Protein AF-A0A950RF92-F1 (afdb_monomer_lite)

Secondary structure (DSSP, 8-state):
--SSPPSSSPPGGG--------SHHHHHHHHHHHHHHHHHIIIIIHHHHTT-SEEEEEE-HHHHHHH-HHHHHTHHHHHHHHHHTS-BS--HHHHHHHHHTT-PPPPPB-EEEEEE--GGGS-HHHHHHHHHHHHHHHT--TTTEEEEE-BSS---EEEEEEETTEEEEEEEEEBTT-SSEEEE---PPPSS---TTGGGS-----PPBPPPPPPTTS------BSHHHHHHHHHTTT-

Sequence (239 aa):
RFLMPPPGAAPPFMQFFPWPGRGALADLLRARCDAYVETVRRDLVSHLFGDMDRLVVLADLLSALHQGRAAFADAPAALAAASGALRWGRSWTDWLAALARMELPPRAIGRVAFVATKADHVAARQRGNLAALMRRLTSVPEAASAAFAAASVRCTEDVVETLGGRPVSAVRGRIIGEARPARSYPGEVPDAPPDAAFWQHRFLALPDFEPLRPPEDGRGGVPQLGLDSLLAFLLADIL

Foldseek 3Di:
DVVDDPPDDDDPLVPADDDPDDDDNVVVNVVSVVVVVVCCCVPPVCPPVQPAQEEEAEDQQLVQVLVFDVSNVCVLVVLQVVLVVADADDDPVLCVVCVVVVHDRGRHHQAYEYEHEPLLQAAPVQQQLSQLASCQSNVDDPRRYGGGYKYPFHFWDWDWDQDPNDTDIWIWGAFVPHPDIDIFFQAHRHSHDDDPVSRVDNRGDRGHGDTDDADPVVPGDRDMTCVVVVCCRRCVPPD

pLDDT: mean 84.25, std 11.68, range [51.53, 98.06]

Radius of gyration: 22.43 Å; chains: 1; bounding box: 53×46×69 Å

Structure (mmCIF, N/CA/C/O backbone):
data_AF-A0A950RF92-F1
#
_entry.id   AF-A0A950RF92-F1
#
loop_
_atom_site.group_PDB
_atom_site.id
_atom_site.type_symbol
_atom_site.label_atom_id
_atom_site.label_alt_id
_atom_site.label_comp_id
_atom_site.label_asym_id
_atom_site.label_entity_id
_atom_site.label_seq_id
_atom_site.pdbx_PDB_ins_code
_atom_site.Cartn_x
_atom_site.Cartn_y
_atom_site.Cartn_z
_atom_site.occupancy
_atom_site.B_iso_or_equiv
_atom_site.auth_seq_id
_atom_site.auth_comp_id
_atom_site.auth_asym_id
_atom_site.auth_atom_id
_atom_site.pdbx_PDB_model_num
ATOM 1 N N . ARG A 1 1 ? 0.324 -3.083 -20.018 1.00 72.69 1 ARG A N 1
ATOM 2 C CA . ARG A 1 1 ? -1.033 -2.486 -20.104 1.00 72.69 1 ARG A CA 1
ATOM 3 C C . ARG A 1 1 ? -2.106 -3.493 -20.551 1.00 72.69 1 ARG A C 1
ATOM 5 O O . ARG A 1 1 ? -3.186 -3.078 -20.925 1.00 72.69 1 ARG A O 1
ATOM 12 N N . PHE A 1 2 ? -1.868 -4.807 -20.461 1.00 79.81 2 PHE A N 1
ATOM 13 C CA . PHE A 1 2 ? -2.868 -5.819 -20.839 1.00 79.81 2 PHE A CA 1
ATOM 14 C C . PHE A 1 2 ? -4.051 -5.893 -19.867 1.00 79.81 2 PHE A C 1
ATOM 16 O O . PHE A 1 2 ? -5.183 -6.062 -20.295 1.00 79.81 2 PHE A O 1
ATOM 23 N N . LEU A 1 3 ? -3.788 -5.706 -18.570 1.00 78.75 3 LEU A N 1
ATOM 24 C CA . LEU A 1 3 ? -4.821 -5.671 -17.528 1.00 78.75 3 LEU A CA 1
ATOM 25 C C . LEU A 1 3 ? -5.562 -4.325 -17.457 1.00 78.75 3 LEU A C 1
ATOM 27 O O . LEU A 1 3 ? -6.664 -4.257 -16.934 1.00 78.75 3 LEU A O 1
ATOM 31 N N . MET A 1 4 ? -4.949 -3.255 -17.975 1.00 78.81 4 MET A N 1
ATOM 32 C CA . MET A 1 4 ? -5.510 -1.899 -18.020 1.00 78.81 4 MET A CA 1
ATOM 33 C C . MET A 1 4 ? -5.154 -1.246 -19.365 1.00 78.81 4 MET A C 1
ATOM 35 O O . MET A 1 4 ? -4.168 -0.494 -19.452 1.00 78.81 4 MET A O 1
ATOM 39 N N . PRO A 1 5 ? -5.872 -1.599 -20.444 1.00 76.56 5 PRO A N 1
ATOM 40 C CA . PRO A 1 5 ? -5.639 -1.013 -21.756 1.00 76.56 5 PRO A CA 1
ATOM 41 C C . PRO A 1 5 ? -6.073 0.466 -21.781 1.00 76.56 5 PRO A C 1
ATOM 43 O O . PRO A 1 5 ? -6.928 0.870 -20.993 1.00 76.56 5 PRO A O 1
ATOM 46 N N . PRO A 1 6 ? -5.485 1.306 -22.658 1.00 69.94 6 PRO A N 1
ATOM 47 C CA . PRO A 1 6 ? -6.042 2.627 -22.935 1.00 69.94 6 PRO A CA 1
ATOM 48 C C . PRO A 1 6 ? -7.506 2.518 -23.392 1.00 69.94 6 PRO A C 1
ATOM 50 O O . PRO A 1 6 ? -7.866 1.517 -24.016 1.00 69.94 6 PRO A O 1
ATOM 53 N N . PRO A 1 7 ? -8.334 3.546 -23.141 1.00 74.19 7 PRO A N 1
ATOM 54 C CA . PRO A 1 7 ? -9.663 3.610 -23.732 1.00 74.19 7 PRO A CA 1
ATOM 55 C C . PRO A 1 7 ? -9.568 3.584 -25.267 1.00 74.19 7 PRO A C 1
ATOM 57 O O . PRO A 1 7 ? -8.698 4.232 -25.850 1.00 74.19 7 PRO A O 1
ATOM 60 N N . GLY A 1 8 ? -10.467 2.839 -25.914 1.00 79.44 8 GLY A N 1
ATOM 61 C CA . GLY A 1 8 ? -10.514 2.672 -27.371 1.00 79.44 8 GLY A CA 1
ATOM 62 C C . GLY A 1 8 ? -10.155 1.261 -27.848 1.00 79.44 8 GLY A C 1
ATOM 63 O O . GLY A 1 8 ? -9.971 0.337 -27.057 1.00 79.44 8 GLY A O 1
ATOM 64 N N . ALA A 1 9 ? -10.096 1.082 -29.171 1.00 77.31 9 ALA A N 1
ATOM 65 C CA . ALA A 1 9 ? -9.746 -0.201 -29.771 1.00 77.31 9 ALA A CA 1
ATOM 66 C C . ALA A 1 9 ? -8.278 -0.551 -29.489 1.00 77.31 9 ALA A C 1
ATOM 68 O O . ALA A 1 9 ? -7.384 0.280 -29.662 1.00 77.31 9 ALA A O 1
ATOM 69 N N . ALA A 1 10 ? -8.026 -1.796 -29.080 1.00 77.31 10 ALA A N 1
ATOM 70 C CA . ALA A 1 10 ? -6.673 -2.266 -28.825 1.00 77.31 10 ALA A CA 1
ATOM 71 C C . ALA A 1 10 ? -5.859 -2.260 -30.134 1.00 77.31 10 ALA A C 1
ATOM 73 O O . ALA A 1 10 ? -6.242 -2.945 -31.087 1.00 77.31 10 ALA A O 1
ATOM 74 N N . PRO A 1 11 ? -4.732 -1.529 -30.206 1.00 80.12 11 PRO A N 1
ATOM 75 C CA . PRO A 1 11 ? -3.897 -1.522 -31.393 1.00 80.12 11 PRO A CA 1
ATOM 76 C C . PRO A 1 11 ? -3.352 -2.926 -31.693 1.00 80.12 11 PRO A C 1
ATOM 78 O O . PRO A 1 11 ? -3.090 -3.688 -30.758 1.00 80.12 11 PRO A O 1
ATOM 81 N N . PRO A 1 12 ? -3.078 -3.266 -32.965 1.00 78.94 12 PRO A N 1
ATOM 82 C CA . PRO A 1 12 ? -2.553 -4.581 -33.341 1.00 78.94 12 PRO A CA 1
ATOM 83 C C . PRO A 1 12 ? -1.248 -4.958 -32.624 1.00 78.94 12 PRO A C 1
ATOM 85 O O . PRO A 1 12 ? -0.997 -6.133 -32.356 1.00 78.94 12 PRO A O 1
ATOM 88 N N . PHE A 1 13 ? -0.427 -3.966 -32.261 1.00 81.38 13 PHE A N 1
ATOM 89 C CA . PHE A 1 13 ? 0.807 -4.186 -31.504 1.00 81.38 13 PHE A CA 1
ATOM 90 C C . PHE A 1 13 ? 0.571 -4.622 -30.052 1.00 81.38 13 PHE A C 1
ATOM 92 O O . PHE A 1 13 ? 1.513 -5.068 -29.416 1.00 81.38 13 PHE A O 1
ATOM 99 N N . MET A 1 14 ? -0.653 -4.541 -29.512 1.00 84.31 14 MET A N 1
ATOM 100 C CA . MET A 1 14 ? -0.982 -5.123 -28.204 1.00 84.31 14 MET A CA 1
ATOM 101 C C . MET A 1 14 ? -1.217 -6.637 -28.271 1.00 84.31 14 MET A C 1
ATOM 103 O O . MET A 1 14 ? -1.388 -7.263 -27.237 1.00 84.31 14 MET A O 1
ATOM 107 N N . GLN A 1 15 ? -1.196 -7.266 -29.448 1.00 88.44 15 GLN A N 1
ATOM 108 C CA . GLN A 1 15 ? -1.386 -8.713 -29.585 1.00 88.44 15 GLN A CA 1
ATOM 109 C C . GLN A 1 15 ? -0.046 -9.462 -29.531 1.00 88.44 15 GLN A C 1
ATOM 111 O O . GLN A 1 15 ? 0.409 -10.021 -30.533 1.00 88.44 15 GLN A O 1
ATOM 116 N N . PHE A 1 16 ? 0.609 -9.459 -28.373 1.00 92.06 16 PHE A N 1
ATOM 117 C CA . PHE A 1 16 ? 1.825 -10.239 -28.134 1.00 92.06 16 PHE A CA 1
ATOM 118 C C . PHE A 1 16 ? 1.804 -10.898 -26.755 1.00 92.06 16 PHE A C 1
ATOM 120 O O . PHE A 1 16 ? 1.056 -10.493 -25.870 1.00 92.06 16 PHE A O 1
ATOM 127 N N . PHE A 1 17 ? 2.628 -11.926 -26.582 1.00 92.88 17 PHE A N 1
ATOM 128 C CA . PHE A 1 17 ? 2.806 -12.650 -25.328 1.00 92.88 17 PHE A CA 1
ATOM 129 C C . PHE A 1 17 ? 4.237 -13.204 -25.252 1.00 92.88 17 PHE A C 1
ATOM 131 O O . PHE A 1 17 ? 4.897 -13.321 -26.291 1.00 92.88 17 PHE A O 1
ATOM 138 N N . PRO A 1 18 ? 4.743 -13.530 -24.048 1.00 91.00 18 PRO A N 1
ATOM 139 C CA . PRO A 1 18 ? 6.071 -14.112 -23.898 1.00 91.00 18 PRO A CA 1
ATOM 140 C C . PRO A 1 18 ? 6.168 -15.440 -24.658 1.00 91.00 18 PRO A C 1
ATOM 142 O O . PRO A 1 18 ? 5.370 -16.347 -24.428 1.00 91.00 18 PRO A O 1
ATOM 145 N N . TRP A 1 19 ? 7.151 -15.563 -25.551 1.00 92.06 19 TRP A N 1
ATOM 146 C CA . TRP A 1 19 ? 7.391 -16.781 -26.323 1.00 92.06 19 TRP A CA 1
ATOM 147 C C . TRP A 1 19 ? 8.873 -17.172 -26.263 1.00 92.06 19 TRP A C 1
ATOM 149 O O . TRP A 1 19 ? 9.713 -16.401 -26.729 1.00 92.06 19 TRP A O 1
ATOM 159 N N . PRO A 1 20 ? 9.221 -18.349 -25.706 1.00 88.94 20 PRO A N 1
ATOM 160 C CA . PRO A 1 20 ? 10.617 -18.764 -25.545 1.00 88.94 20 PRO A CA 1
ATOM 161 C C . PRO A 1 20 ? 11.239 -19.354 -26.824 1.00 88.94 20 PRO A C 1
ATOM 163 O O . PRO A 1 20 ? 12.446 -19.586 -26.871 1.00 88.94 20 PRO A O 1
ATOM 166 N N . GLY A 1 21 ? 10.434 -19.638 -27.853 1.00 91.00 21 GLY A N 1
ATOM 167 C CA . GLY A 1 21 ? 10.899 -20.243 -29.101 1.00 91.00 21 GLY A CA 1
ATOM 168 C C . GLY A 1 21 ? 11.590 -19.261 -30.055 1.00 91.00 21 GLY A C 1
ATOM 169 O O . GLY A 1 21 ? 11.685 -18.061 -29.808 1.00 91.00 21 GLY A O 1
ATOM 170 N N . ARG A 1 22 ? 12.059 -19.787 -31.191 1.00 91.50 22 ARG A N 1
ATOM 171 C CA . ARG A 1 22 ? 12.717 -19.028 -32.272 1.00 91.50 22 ARG A CA 1
ATOM 172 C C . ARG A 1 22 ? 11.893 -19.090 -33.566 1.00 91.50 22 ARG A C 1
ATOM 174 O O . ARG A 1 22 ? 10.984 -19.909 -33.675 1.00 91.50 22 ARG A O 1
ATOM 181 N N . GLY A 1 23 ? 12.232 -18.247 -34.542 1.00 93.62 23 GLY A N 1
ATOM 182 C CA . GLY A 1 23 ? 11.619 -18.219 -35.877 1.00 93.62 23 GLY A CA 1
ATOM 183 C C . GLY A 1 23 ? 10.612 -17.082 -36.074 1.00 93.62 23 GLY A C 1
ATOM 184 O O . GLY A 1 23 ? 10.437 -16.237 -35.200 1.00 93.62 23 GLY A O 1
ATOM 185 N N . ALA A 1 24 ? 9.915 -17.092 -37.215 1.00 93.69 24 ALA A N 1
ATOM 186 C CA . ALA A 1 24 ? 9.097 -15.969 -37.689 1.00 93.69 24 ALA A CA 1
ATOM 187 C C . ALA A 1 24 ? 8.031 -15.483 -36.687 1.00 93.69 24 ALA A C 1
ATOM 189 O O . ALA A 1 24 ? 7.789 -14.283 -36.570 1.00 93.69 24 ALA A O 1
ATOM 190 N N . LEU A 1 25 ? 7.416 -16.395 -35.924 1.00 92.75 25 LEU A N 1
ATOM 191 C CA . LEU A 1 25 ? 6.469 -16.023 -34.868 1.00 92.75 25 LEU A CA 1
ATOM 192 C C . LEU A 1 25 ? 7.157 -15.265 -33.723 1.00 92.75 25 LEU A C 1
ATOM 194 O O . LEU A 1 25 ? 6.625 -14.266 -33.248 1.00 92.75 25 LEU A O 1
ATOM 198 N N . ALA A 1 26 ? 8.340 -15.715 -33.293 1.00 94.38 26 ALA A N 1
ATOM 199 C CA . ALA A 1 26 ? 9.105 -15.050 -32.241 1.00 94.38 26 ALA A CA 1
ATOM 200 C C . ALA A 1 26 ? 9.525 -13.637 -32.672 1.00 94.38 26 ALA A C 1
ATOM 202 O O . ALA A 1 26 ? 9.465 -12.705 -31.872 1.00 94.38 26 ALA A O 1
ATOM 203 N N . ASP A 1 27 ? 9.891 -13.471 -33.943 1.00 94.69 27 ASP A N 1
ATOM 204 C CA . ASP A 1 27 ? 10.278 -12.175 -34.499 1.00 94.69 27 ASP A CA 1
ATOM 205 C C . ASP A 1 27 ? 9.077 -11.228 -34.628 1.00 94.69 27 ASP A C 1
ATOM 207 O O . ASP A 1 27 ? 9.178 -10.061 -34.251 1.00 94.69 27 ASP A O 1
ATOM 211 N N . LEU A 1 28 ? 7.908 -11.734 -35.045 1.00 94.00 28 LEU A N 1
ATOM 212 C CA . LEU A 1 28 ? 6.664 -10.959 -35.055 1.00 94.00 28 LEU A CA 1
ATOM 213 C C . LEU A 1 28 ? 6.264 -10.500 -33.644 1.00 94.00 28 LEU A C 1
ATOM 215 O O . LEU A 1 28 ? 5.902 -9.339 -33.449 1.00 94.00 28 LEU A O 1
ATOM 219 N N . LEU A 1 29 ? 6.325 -11.396 -32.653 1.00 95.06 29 LEU A N 1
ATOM 220 C CA . LEU A 1 29 ? 6.009 -11.069 -31.260 1.00 95.06 29 LEU A CA 1
ATOM 221 C C . LEU A 1 29 ? 6.994 -10.043 -30.683 1.00 95.06 29 LEU A C 1
ATOM 223 O O . LEU A 1 29 ? 6.567 -9.137 -29.967 1.00 95.06 29 LEU A O 1
ATOM 227 N N . ARG A 1 30 ? 8.284 -10.135 -31.037 1.00 93.62 30 ARG A N 1
ATOM 228 C CA . ARG A 1 30 ? 9.303 -9.147 -30.655 1.00 93.62 30 ARG A CA 1
ATOM 229 C C . ARG A 1 30 ? 9.021 -7.783 -31.278 1.00 93.62 30 ARG A C 1
ATOM 231 O O . ARG A 1 30 ? 8.930 -6.810 -30.542 1.00 93.62 30 ARG A O 1
ATOM 238 N N . ALA A 1 31 ? 8.753 -7.725 -32.582 1.00 93.00 31 ALA A N 1
ATOM 239 C CA . ALA A 1 31 ? 8.415 -6.477 -33.267 1.00 93.00 31 ALA A CA 1
ATOM 240 C C . ALA A 1 31 ? 7.171 -5.794 -32.666 1.00 93.00 31 ALA A C 1
ATOM 242 O O . ALA A 1 31 ? 7.134 -4.573 -32.516 1.00 93.00 31 ALA A O 1
ATOM 243 N N . ARG A 1 32 ? 6.154 -6.573 -32.269 1.00 94.00 32 ARG A N 1
ATOM 244 C CA . ARG A 1 32 ? 4.973 -6.049 -31.563 1.00 94.00 32 ARG A CA 1
ATOM 245 C C . ARG A 1 32 ? 5.312 -5.526 -30.165 1.00 94.00 32 ARG A C 1
ATOM 247 O O . ARG A 1 32 ? 4.815 -4.467 -29.790 1.00 94.00 32 ARG A O 1
ATOM 254 N N . CYS A 1 33 ? 6.167 -6.230 -29.422 1.00 92.44 33 CYS A N 1
ATOM 255 C CA . CYS A 1 33 ? 6.661 -5.778 -28.121 1.00 92.44 33 CYS A CA 1
ATOM 256 C C . CYS A 1 33 ? 7.433 -4.454 -28.245 1.00 92.44 33 CYS A C 1
ATOM 258 O O . CYS A 1 33 ? 7.160 -3.514 -27.502 1.00 92.44 33 CYS A O 1
ATOM 260 N N . ASP A 1 34 ? 8.327 -4.341 -29.228 1.00 91.62 34 ASP A N 1
ATOM 261 C CA . ASP A 1 34 ? 9.122 -3.133 -29.465 1.00 91.62 34 ASP A CA 1
ATOM 262 C C . ASP A 1 34 ? 8.224 -1.942 -29.834 1.00 91.62 34 ASP A C 1
ATOM 264 O O . ASP A 1 34 ? 8.345 -0.862 -29.254 1.00 91.62 34 ASP A O 1
ATOM 268 N N . ALA A 1 35 ? 7.241 -2.155 -30.718 1.00 90.06 35 ALA A N 1
ATOM 269 C CA . ALA A 1 35 ? 6.244 -1.141 -31.062 1.00 90.06 35 ALA A CA 1
ATOM 270 C C . ALA A 1 35 ? 5.399 -0.710 -29.848 1.00 90.06 35 ALA A C 1
ATOM 272 O O . ALA A 1 35 ? 5.087 0.476 -29.691 1.00 90.06 35 ALA A O 1
ATOM 273 N N . TYR A 1 36 ? 5.046 -1.654 -28.969 1.00 89.56 36 TYR A N 1
ATOM 274 C CA . TYR A 1 36 ? 4.373 -1.360 -27.707 1.00 89.56 36 TYR A CA 1
ATOM 275 C C . TYR A 1 36 ? 5.251 -0.499 -26.786 1.00 89.56 36 TYR A C 1
ATOM 277 O O . TYR A 1 36 ? 4.767 0.508 -26.268 1.00 89.56 36 TYR A O 1
ATOM 285 N N . VAL A 1 37 ? 6.526 -0.857 -26.600 1.00 86.38 37 VAL A N 1
ATOM 286 C CA . VAL A 1 37 ? 7.471 -0.109 -25.754 1.00 86.38 37 VAL A CA 1
ATOM 287 C C . VAL A 1 37 ? 7.659 1.313 -26.273 1.00 86.38 37 VAL A C 1
ATOM 289 O O . VAL A 1 37 ? 7.574 2.255 -25.486 1.00 86.38 37 VAL A O 1
ATOM 292 N N . GLU A 1 38 ? 7.854 1.481 -27.580 1.00 85.50 38 GLU A N 1
ATOM 293 C CA . GLU A 1 38 ? 8.067 2.797 -28.184 1.00 85.50 38 GLU A CA 1
ATOM 294 C C . GLU A 1 38 ? 6.824 3.685 -28.068 1.00 85.50 38 GLU A C 1
ATOM 296 O O . GLU A 1 38 ? 6.913 4.836 -27.646 1.00 85.50 38 GLU A O 1
ATOM 301 N N . THR A 1 39 ? 5.639 3.130 -28.331 1.00 82.94 39 THR A N 1
ATOM 302 C CA . THR A 1 39 ? 4.372 3.859 -28.167 1.00 82.94 39 THR A CA 1
ATOM 303 C C . THR A 1 39 ? 4.151 4.274 -26.712 1.00 82.94 39 THR A C 1
ATOM 305 O O . THR A 1 39 ? 3.767 5.407 -26.435 1.00 82.94 39 THR A O 1
ATOM 308 N N . VAL A 1 40 ? 4.422 3.383 -25.753 1.00 79.50 40 VAL A N 1
ATOM 309 C CA . VAL A 1 40 ? 4.303 3.696 -24.321 1.00 79.50 40 VAL A CA 1
ATOM 310 C C . VAL A 1 40 ? 5.304 4.779 -23.915 1.00 79.50 40 VAL A C 1
ATOM 312 O O . VAL A 1 40 ? 4.932 5.706 -23.200 1.00 79.50 40 VAL A O 1
ATOM 315 N N . ARG A 1 41 ? 6.555 4.704 -24.378 1.00 73.81 41 ARG A N 1
ATOM 316 C CA . ARG A 1 41 ? 7.571 5.725 -24.094 1.00 73.81 41 ARG A CA 1
ATOM 317 C C . ARG A 1 41 ? 7.159 7.088 -24.653 1.00 73.81 41 ARG A C 1
ATOM 319 O O . ARG A 1 41 ? 7.221 8.078 -23.928 1.00 73.81 41 ARG A O 1
ATOM 326 N N . ARG A 1 42 ? 6.720 7.127 -25.911 1.00 74.31 42 ARG A N 1
ATOM 327 C CA . ARG A 1 42 ? 6.324 8.359 -26.596 1.00 74.31 42 ARG A CA 1
ATOM 328 C C . ARG A 1 42 ? 5.077 8.984 -25.984 1.00 74.31 42 ARG A C 1
ATOM 330 O O . ARG A 1 42 ? 5.110 10.168 -25.689 1.00 74.31 42 ARG A O 1
ATOM 337 N N . ASP A 1 43 ? 4.015 8.209 -25.773 1.00 72.38 43 ASP A N 1
ATOM 338 C CA . ASP A 1 43 ? 2.689 8.766 -25.466 1.00 72.38 43 ASP A CA 1
ATOM 339 C C . ASP A 1 43 ? 2.394 8.829 -23.961 1.00 72.38 43 ASP A C 1
ATOM 341 O O . ASP A 1 43 ? 1.614 9.669 -23.520 1.00 72.38 43 ASP A O 1
ATOM 345 N N . LEU A 1 44 ? 2.982 7.937 -23.155 1.00 66.69 44 LEU A N 1
ATOM 346 C CA . LEU A 1 44 ? 2.702 7.857 -21.717 1.00 66.69 44 LEU A CA 1
ATOM 347 C C . LEU A 1 44 ? 3.803 8.512 -20.884 1.00 66.69 44 LEU A C 1
ATOM 349 O O . LEU A 1 44 ? 3.509 9.288 -19.977 1.00 66.69 44 LEU A O 1
ATOM 353 N N . VAL A 1 45 ? 5.067 8.182 -21.164 1.00 61.88 45 VAL A N 1
ATOM 354 C CA . VAL A 1 45 ? 6.177 8.605 -20.298 1.00 61.88 45 VAL A CA 1
ATOM 355 C C . VAL A 1 45 ? 6.462 10.097 -20.448 1.00 61.88 45 VAL A C 1
ATOM 357 O O . VAL A 1 45 ? 6.611 10.785 -19.441 1.00 61.88 45 VAL A O 1
ATOM 360 N N . SER A 1 46 ? 6.486 10.604 -21.682 1.00 60.50 46 SER A N 1
ATOM 361 C CA . SER A 1 46 ? 6.779 12.016 -21.964 1.00 60.50 46 SER A CA 1
ATOM 362 C C . SER A 1 46 ? 5.751 12.974 -21.340 1.00 60.50 46 SER A C 1
ATOM 364 O O . SER A 1 46 ? 6.138 13.967 -20.732 1.00 60.50 46 SER A O 1
ATOM 366 N N . HIS A 1 47 ? 4.457 12.646 -21.429 1.00 60.66 47 HIS A N 1
ATOM 367 C CA . HIS A 1 47 ? 3.366 13.527 -21.010 1.00 60.66 47 HIS A CA 1
ATOM 368 C C . HIS A 1 47 ? 3.026 13.445 -19.517 1.00 60.66 47 HIS A C 1
ATOM 370 O O . HIS A 1 47 ? 2.632 14.452 -18.943 1.00 60.66 47 HIS A O 1
ATOM 376 N N . LEU A 1 48 ? 3.150 12.275 -18.876 1.00 60.94 48 LEU A N 1
ATOM 377 C CA . LEU A 1 48 ? 2.751 12.122 -17.468 1.00 60.94 48 LEU A CA 1
ATOM 378 C C . LEU A 1 48 ? 3.890 12.374 -16.479 1.00 60.94 48 LEU A C 1
ATOM 380 O O . LEU A 1 48 ? 3.646 12.881 -15.389 1.00 60.94 48 LEU A O 1
ATOM 384 N N . PHE A 1 49 ? 5.126 12.009 -16.832 1.00 61.38 49 PHE A N 1
ATOM 385 C CA . PHE A 1 49 ? 6.262 12.118 -15.910 1.00 61.38 49 PHE A CA 1
ATOM 386 C C . PHE A 1 49 ? 7.108 13.371 -16.138 1.00 61.38 49 PHE A C 1
ATOM 388 O O . PHE A 1 49 ? 7.871 13.735 -15.249 1.00 61.38 49 PHE A O 1
ATOM 395 N N . GLY A 1 50 ? 6.972 14.037 -17.290 1.00 60.94 50 GLY A N 1
ATOM 396 C CA . GLY A 1 50 ? 7.735 15.247 -17.612 1.00 60.94 50 GLY A CA 1
ATOM 397 C C . GLY A 1 50 ? 7.448 16.438 -16.691 1.00 60.94 50 GLY A C 1
ATOM 398 O O . GLY A 1 50 ? 8.333 17.265 -16.491 1.00 60.94 50 GLY A O 1
ATOM 399 N N . ASP A 1 51 ? 6.254 16.482 -16.088 1.00 67.44 51 ASP A N 1
ATOM 400 C CA . ASP A 1 51 ? 5.771 17.599 -15.262 1.00 67.44 51 ASP A CA 1
ATOM 401 C C . ASP A 1 51 ? 5.516 17.231 -13.790 1.00 67.44 51 ASP A C 1
ATOM 403 O O . ASP A 1 51 ? 4.954 18.023 -13.034 1.00 67.44 51 ASP A O 1
ATOM 407 N N . MET A 1 52 ? 5.904 16.032 -13.353 1.00 75.19 52 MET A N 1
ATOM 408 C CA . MET A 1 52 ? 5.563 15.552 -12.015 1.00 75.19 52 MET A CA 1
ATOM 409 C C . MET A 1 52 ? 6.654 15.883 -10.988 1.00 75.19 52 MET A C 1
ATOM 411 O O . MET A 1 52 ? 7.711 15.257 -10.951 1.00 75.19 52 MET A O 1
ATOM 415 N N . ASP A 1 53 ? 6.359 16.819 -10.086 1.00 81.69 53 ASP A N 1
ATOM 416 C CA . ASP A 1 53 ? 7.282 17.224 -9.016 1.00 81.69 53 ASP A CA 1
ATOM 417 C C . ASP A 1 53 ? 7.152 16.369 -7.740 1.00 81.69 53 ASP A C 1
ATOM 419 O O . ASP A 1 53 ? 8.059 16.343 -6.897 1.00 81.69 53 ASP A O 1
ATOM 423 N N . ARG A 1 54 ? 6.007 15.697 -7.564 1.00 85.56 54 ARG A N 1
ATOM 424 C CA . ARG A 1 54 ? 5.629 14.911 -6.380 1.00 85.56 54 ARG A CA 1
ATOM 425 C C . ARG A 1 54 ? 4.956 13.623 -6.810 1.00 85.56 54 ARG A C 1
ATOM 427 O O . ARG A 1 54 ? 4.106 13.649 -7.693 1.00 85.56 54 ARG A O 1
ATOM 434 N N . LEU A 1 55 ? 5.273 12.521 -6.143 1.00 85.88 55 LEU A N 1
ATOM 435 C CA . LEU A 1 55 ? 4.623 11.244 -6.406 1.00 85.88 55 LEU A CA 1
ATOM 436 C C . LEU A 1 55 ? 4.115 10.598 -5.124 1.00 85.88 55 LEU A C 1
ATOM 438 O O . LEU A 1 55 ? 4.797 10.583 -4.103 1.00 85.88 55 LEU A O 1
ATOM 442 N N . VAL A 1 56 ? 2.932 10.001 -5.214 1.00 91.06 56 VAL A N 1
ATOM 443 C CA . VAL A 1 56 ? 2.358 9.170 -4.160 1.00 91.06 56 VAL A CA 1
ATOM 444 C C . VAL A 1 56 ? 2.150 7.764 -4.712 1.00 91.06 56 VAL A C 1
ATOM 446 O O . VAL A 1 56 ? 1.409 7.572 -5.673 1.00 91.06 56 VAL A O 1
ATOM 449 N N . VAL A 1 57 ? 2.813 6.780 -4.109 1.00 90.94 57 VAL A N 1
ATOM 450 C CA . VAL A 1 57 ? 2.676 5.358 -4.436 1.00 90.94 57 VAL A CA 1
ATOM 451 C C . VAL A 1 57 ? 1.770 4.718 -3.394 1.00 90.94 57 VAL A C 1
ATOM 453 O O . VAL A 1 57 ? 2.116 4.667 -2.216 1.00 90.94 57 VAL A O 1
ATOM 456 N N . LEU A 1 58 ? 0.608 4.233 -3.821 1.00 94.62 58 LEU A N 1
ATOM 457 C CA . LEU A 1 58 ? -0.387 3.610 -2.949 1.00 94.62 58 LEU A CA 1
ATOM 458 C C . LEU A 1 58 ? -0.236 2.086 -2.961 1.00 94.62 58 LEU A C 1
ATOM 460 O O . LEU A 1 58 ? -0.115 1.494 -4.034 1.00 94.62 58 LEU A O 1
ATOM 464 N N . ALA A 1 59 ? -0.294 1.447 -1.791 1.00 94.50 59 ALA A N 1
ATOM 465 C CA . ALA A 1 59 ? -0.313 -0.011 -1.685 1.00 94.50 59 ALA A CA 1
ATOM 466 C C . ALA A 1 59 ? -1.295 -0.511 -0.622 1.00 94.50 59 ALA A C 1
ATOM 468 O O . ALA A 1 59 ? -1.270 -0.076 0.530 1.00 94.50 59 ALA A O 1
ATOM 469 N N . ASP A 1 60 ? -2.117 -1.489 -0.997 1.00 94.19 60 ASP A N 1
ATOM 470 C CA . ASP A 1 60 ? -3.019 -2.186 -0.080 1.00 94.19 60 ASP A CA 1
ATOM 471 C C . ASP A 1 60 ? -2.326 -3.415 0.530 1.00 94.19 60 ASP A C 1
ATOM 473 O O . ASP A 1 60 ? -2.513 -4.556 0.103 1.00 94.19 60 ASP A O 1
ATOM 477 N N . LEU A 1 61 ? -1.474 -3.163 1.528 1.00 93.88 61 LEU A N 1
ATOM 478 C CA . LEU A 1 61 ? -0.734 -4.218 2.225 1.00 93.88 61 LEU A CA 1
ATOM 479 C C . LEU A 1 61 ? -1.637 -5.069 3.125 1.00 93.88 61 LEU A C 1
ATOM 481 O O . LEU A 1 61 ? -1.368 -6.252 3.310 1.00 93.88 61 LEU A O 1
ATOM 485 N N . LEU A 1 62 ? -2.709 -4.490 3.672 1.00 93.56 62 LEU A N 1
ATOM 486 C CA . LEU A 1 62 ? -3.631 -5.200 4.558 1.00 93.56 62 LEU A CA 1
ATOM 487 C C . LEU A 1 62 ? -4.372 -6.303 3.802 1.00 93.56 62 LEU A C 1
ATOM 489 O O . LEU A 1 62 ? -4.382 -7.446 4.256 1.00 93.56 62 LEU A O 1
ATOM 493 N N . SER A 1 63 ? -4.920 -5.996 2.623 1.00 91.44 63 SER A N 1
ATOM 494 C CA . SER A 1 63 ? -5.576 -7.003 1.785 1.00 91.44 63 SER A CA 1
ATOM 495 C C . SER A 1 63 ? -4.598 -8.086 1.324 1.00 91.44 63 SER A C 1
ATOM 497 O O . SER A 1 63 ? -4.950 -9.265 1.324 1.00 91.44 63 SER A O 1
ATOM 499 N N . ALA A 1 64 ? -3.356 -7.720 0.988 1.00 92.00 64 ALA A N 1
ATOM 500 C CA . ALA A 1 64 ? -2.328 -8.691 0.613 1.00 92.00 64 ALA A CA 1
ATOM 501 C C . ALA A 1 64 ? -1.973 -9.639 1.777 1.00 92.00 64 ALA A C 1
ATOM 503 O O . ALA A 1 64 ? -1.933 -10.854 1.593 1.00 92.00 64 ALA A O 1
ATOM 504 N N . LEU A 1 65 ? -1.786 -9.104 2.991 1.00 91.56 65 LEU A N 1
ATOM 505 C CA . LEU A 1 65 ? -1.569 -9.902 4.204 1.00 91.56 65 LEU A CA 1
ATOM 506 C C . LEU A 1 65 ? -2.777 -10.802 4.514 1.00 91.56 65 LEU A C 1
ATOM 508 O O . LEU A 1 65 ? -2.601 -11.961 4.880 1.00 91.56 65 LEU A O 1
ATOM 512 N N . HIS A 1 66 ? -4.002 -10.302 4.329 1.00 89.56 66 HIS A N 1
ATOM 513 C CA . HIS A 1 66 ? -5.233 -11.068 4.548 1.00 89.56 66 HIS A CA 1
ATOM 514 C C . HIS A 1 66 ? -5.363 -12.285 3.628 1.00 89.56 66 HIS A C 1
ATOM 516 O O . HIS A 1 66 ? -5.774 -13.361 4.065 1.00 89.56 66 HIS A O 1
ATOM 522 N N . GLN A 1 67 ? -5.031 -12.106 2.348 1.00 89.06 67 GLN A N 1
ATOM 523 C CA . GLN A 1 67 ? -5.147 -13.141 1.318 1.00 89.06 67 GLN A CA 1
ATOM 524 C C . GLN A 1 67 ? -4.059 -14.218 1.436 1.00 89.06 67 GLN A C 1
ATOM 526 O O . GLN A 1 67 ? -4.201 -15.306 0.877 1.00 89.06 67 GLN A O 1
ATOM 531 N N . GLY A 1 68 ? -3.005 -13.951 2.209 1.00 89.50 68 GLY A N 1
ATOM 532 C CA . GLY A 1 68 ? -1.984 -14.925 2.569 1.00 89.50 68 GLY A CA 1
ATOM 533 C C . GLY A 1 68 ? -0.675 -14.766 1.799 1.00 89.50 68 GLY A C 1
ATOM 534 O O . GLY A 1 68 ? -0.498 -13.880 0.962 1.00 89.50 68 GLY A O 1
ATOM 535 N N . ARG A 1 69 ? 0.262 -15.679 2.081 1.00 91.38 69 ARG A N 1
ATOM 536 C CA . ARG A 1 69 ? 1.654 -15.604 1.613 1.00 91.38 69 ARG A CA 1
ATOM 537 C C . ARG A 1 69 ? 1.787 -15.430 0.103 1.00 91.38 69 ARG A C 1
ATOM 539 O O . ARG A 1 69 ? 2.629 -14.658 -0.333 1.00 91.38 69 ARG A O 1
ATOM 546 N N . ALA A 1 70 ? 0.984 -16.150 -0.679 1.00 89.31 70 ALA A N 1
ATOM 547 C CA . ALA A 1 70 ? 1.055 -16.093 -2.137 1.00 89.31 70 ALA A CA 1
ATOM 548 C C . ALA A 1 70 ? 0.675 -14.705 -2.677 1.00 89.31 70 ALA A C 1
ATOM 550 O O . ALA A 1 70 ? 1.379 -14.181 -3.530 1.00 89.31 70 ALA A O 1
ATOM 551 N N . ALA A 1 71 ? -0.377 -14.083 -2.135 1.00 88.38 71 ALA A N 1
ATOM 552 C CA . ALA A 1 71 ? -0.799 -12.740 -2.533 1.00 88.38 71 ALA A CA 1
ATOM 553 C C . ALA A 1 71 ? 0.206 -11.661 -2.098 1.00 88.38 71 ALA A C 1
ATOM 555 O O . ALA A 1 71 ? 0.410 -10.674 -2.801 1.00 88.38 71 ALA A O 1
ATOM 556 N N . PHE A 1 72 ? 0.859 -11.853 -0.948 1.00 91.38 72 PHE A N 1
ATOM 557 C CA . PHE A 1 72 ? 1.865 -10.919 -0.446 1.00 91.38 72 PHE A CA 1
ATOM 558 C C . PHE A 1 72 ? 3.237 -11.061 -1.125 1.00 91.38 72 PHE A C 1
ATOM 560 O O . PHE A 1 72 ? 3.988 -10.091 -1.164 1.00 91.38 72 PHE A O 1
ATOM 567 N N . ALA A 1 73 ? 3.581 -12.237 -1.660 1.00 89.06 73 ALA A N 1
ATOM 568 C CA . ALA A 1 73 ? 4.921 -12.540 -2.177 1.00 89.06 73 ALA A CA 1
ATOM 569 C C . ALA A 1 73 ? 5.403 -11.569 -3.268 1.00 89.06 73 ALA A C 1
ATOM 571 O O . ALA A 1 73 ? 6.594 -11.261 -3.325 1.00 89.06 73 ALA A O 1
ATOM 572 N N . ASP A 1 74 ? 4.480 -11.049 -4.078 1.00 85.50 74 ASP A N 1
ATOM 573 C CA . ASP A 1 74 ? 4.797 -10.149 -5.188 1.00 85.50 74 ASP A CA 1
ATOM 574 C C . ASP A 1 74 ? 4.867 -8.674 -4.766 1.00 85.50 74 ASP A C 1
ATOM 576 O O . ASP A 1 74 ? 5.486 -7.860 -5.455 1.00 85.50 74 ASP A O 1
ATOM 580 N N . ALA A 1 75 ? 4.279 -8.309 -3.620 1.00 85.62 75 ALA A N 1
ATOM 581 C CA . ALA A 1 75 ? 4.223 -6.925 -3.156 1.00 85.62 75 ALA A CA 1
ATOM 582 C C . ALA A 1 75 ? 5.616 -6.289 -2.953 1.00 85.62 75 ALA A C 1
ATOM 584 O O . ALA A 1 75 ? 5.812 -5.178 -3.449 1.00 85.62 75 ALA A O 1
ATOM 585 N N . PRO A 1 76 ? 6.609 -6.952 -2.314 1.00 83.38 76 PRO A N 1
ATOM 586 C CA . PRO A 1 76 ? 7.960 -6.406 -2.201 1.00 83.38 76 PRO A CA 1
ATOM 587 C C . PRO A 1 76 ? 8.594 -6.110 -3.565 1.00 83.38 76 PRO A C 1
ATOM 589 O O . PRO A 1 76 ? 9.134 -5.028 -3.774 1.00 83.38 76 PRO A O 1
ATOM 592 N N . ALA A 1 77 ? 8.502 -7.050 -4.512 1.00 81.88 77 ALA A N 1
ATOM 593 C CA . ALA A 1 77 ? 9.104 -6.898 -5.833 1.00 81.88 77 ALA A CA 1
ATOM 594 C C . ALA A 1 77 ? 8.414 -5.796 -6.649 1.00 81.88 77 ALA A C 1
ATOM 596 O O . ALA A 1 77 ? 9.090 -4.992 -7.289 1.00 81.88 77 ALA A O 1
ATOM 597 N N . ALA A 1 78 ? 7.083 -5.713 -6.588 1.00 84.50 78 ALA A N 1
ATOM 598 C CA . ALA A 1 78 ? 6.316 -4.662 -7.248 1.00 84.50 78 ALA A CA 1
ATOM 599 C C . ALA A 1 78 ? 6.634 -3.272 -6.675 1.00 84.50 78 ALA A C 1
ATOM 601 O O . ALA A 1 78 ? 6.824 -2.324 -7.435 1.00 84.50 78 ALA A O 1
ATOM 602 N N . LEU A 1 79 ? 6.745 -3.153 -5.349 1.00 83.44 79 LEU A N 1
ATOM 603 C CA . LEU A 1 79 ? 7.104 -1.907 -4.670 1.00 83.44 79 LEU A CA 1
ATOM 604 C C . LEU A 1 79 ? 8.549 -1.486 -4.953 1.00 83.44 79 LEU A C 1
ATOM 606 O O . LEU A 1 79 ? 8.792 -0.307 -5.199 1.00 83.44 79 LEU A O 1
ATOM 610 N N . ALA A 1 80 ? 9.487 -2.435 -4.983 1.00 77.44 80 ALA A N 1
ATOM 611 C CA . ALA A 1 80 ? 10.877 -2.184 -5.355 1.00 77.44 80 ALA A CA 1
ATOM 612 C C . ALA A 1 80 ? 11.022 -1.797 -6.837 1.00 77.44 80 ALA A C 1
ATOM 614 O O . ALA A 1 80 ? 11.792 -0.905 -7.182 1.00 77.44 80 ALA A O 1
ATOM 615 N N . ALA A 1 81 ? 10.258 -2.426 -7.734 1.00 75.06 81 ALA A N 1
ATOM 616 C CA . ALA A 1 81 ? 10.224 -2.043 -9.143 1.00 75.06 81 ALA A CA 1
ATOM 617 C C . ALA A 1 81 ? 9.613 -0.647 -9.322 1.00 75.06 81 ALA A C 1
ATOM 619 O O . ALA A 1 81 ? 10.136 0.161 -10.089 1.00 75.06 81 ALA A O 1
ATOM 620 N N . ALA A 1 82 ? 8.543 -0.342 -8.581 1.00 73.94 82 ALA A N 1
ATOM 621 C CA . ALA A 1 82 ? 7.941 0.982 -8.565 1.00 73.94 82 ALA A CA 1
ATOM 622 C C . ALA A 1 82 ? 8.915 2.034 -8.022 1.00 73.94 82 ALA A C 1
ATOM 624 O O . ALA A 1 82 ? 8.999 3.103 -8.606 1.00 73.94 82 ALA A O 1
ATOM 625 N N . SER A 1 83 ? 9.689 1.745 -6.971 1.00 68.19 83 SER A N 1
ATOM 626 C CA . SER A 1 83 ? 10.684 2.684 -6.439 1.00 68.19 83 SER A CA 1
ATOM 627 C C . SER A 1 83 ? 11.899 2.855 -7.360 1.00 68.19 83 SER A C 1
ATOM 629 O O . SER A 1 83 ? 12.395 3.972 -7.507 1.00 68.19 83 SER A O 1
ATOM 631 N N . GLY A 1 84 ? 12.352 1.785 -8.020 1.00 64.88 84 GLY A N 1
ATOM 632 C CA . GLY A 1 84 ? 13.489 1.802 -8.946 1.00 64.88 84 GLY A CA 1
ATOM 633 C C . GLY A 1 84 ? 13.191 2.434 -10.310 1.00 64.88 84 GLY A C 1
ATOM 634 O O . GLY A 1 84 ? 14.088 3.000 -10.931 1.00 64.88 84 GLY A O 1
ATOM 635 N N . ALA A 1 85 ? 11.940 2.381 -10.777 1.00 61.91 85 ALA A N 1
ATOM 636 C CA . ALA A 1 85 ? 11.519 3.029 -12.023 1.00 61.91 85 ALA A CA 1
ATOM 637 C C . ALA A 1 85 ? 11.431 4.563 -11.910 1.00 61.91 85 ALA A C 1
ATOM 639 O O . ALA A 1 85 ? 11.334 5.260 -12.923 1.00 61.91 85 ALA A O 1
ATOM 640 N N . LEU A 1 86 ? 11.462 5.097 -10.689 1.00 63.66 86 LEU A N 1
ATOM 641 C CA . LEU A 1 86 ? 11.396 6.527 -10.433 1.00 63.66 86 LEU A CA 1
ATOM 642 C C . LEU A 1 86 ? 12.799 7.114 -10.509 1.00 63.66 86 LEU A C 1
ATOM 644 O O . LEU A 1 86 ? 13.707 6.706 -9.791 1.00 63.66 86 LEU A O 1
ATOM 648 N N . ARG A 1 87 ? 12.988 8.079 -11.410 1.00 55.88 87 ARG A N 1
ATOM 649 C CA . ARG A 1 87 ? 14.247 8.819 -11.513 1.00 55.88 87 ARG A CA 1
ATOM 650 C C . ARG A 1 87 ? 14.343 9.770 -10.326 1.00 55.88 87 ARG A C 1
ATOM 652 O O . ARG A 1 87 ? 13.671 10.799 -10.289 1.00 55.88 87 ARG A O 1
ATOM 659 N N . TRP A 1 88 ? 15.165 9.393 -9.357 1.00 55.72 88 TRP A N 1
ATOM 660 C CA . TRP A 1 88 ? 15.447 10.194 -8.176 1.00 55.72 88 TRP A CA 1
ATOM 661 C C . TRP A 1 88 ? 16.453 11.288 -8.509 1.00 55.72 88 TRP A C 1
ATOM 663 O O . TRP A 1 88 ? 17.592 11.006 -8.879 1.00 55.72 88 TRP A O 1
ATOM 673 N N . GLY A 1 89 ? 16.042 12.538 -8.317 1.00 52.72 89 GLY A N 1
ATOM 674 C CA . GLY A 1 89 ? 16.956 13.669 -8.337 1.00 52.72 89 GLY A CA 1
ATOM 675 C C . GLY A 1 89 ? 17.530 14.039 -9.708 1.00 52.72 89 GLY A C 1
ATOM 676 O O . GLY A 1 89 ? 17.312 13.417 -10.745 1.00 52.72 89 GLY A O 1
ATOM 677 N N . ARG A 1 90 ? 18.251 15.154 -9.676 1.00 52.38 90 ARG A N 1
ATOM 678 C CA . ARG A 1 90 ? 18.885 15.819 -10.809 1.00 52.38 90 ARG A CA 1
ATOM 679 C C . ARG A 1 90 ? 20.271 15.204 -11.028 1.00 52.38 90 ARG A C 1
ATOM 681 O O . ARG A 1 90 ? 21.153 15.437 -10.206 1.00 52.38 90 ARG A O 1
ATOM 688 N N . SER A 1 91 ? 20.503 14.438 -12.095 1.00 54.09 91 SER A N 1
ATOM 689 C CA . SER A 1 91 ? 21.881 14.059 -12.440 1.00 54.09 91 SER A CA 1
ATOM 690 C C . SER A 1 91 ? 22.574 15.255 -13.089 1.00 54.09 91 SER A C 1
ATOM 692 O O . SER A 1 91 ? 22.072 15.814 -14.061 1.00 54.09 91 SER A O 1
ATOM 694 N N . TRP A 1 92 ? 23.750 15.645 -12.592 1.00 51.53 92 TRP A N 1
ATOM 695 C CA . TRP A 1 92 ? 24.549 16.722 -13.198 1.00 51.53 92 TRP A CA 1
ATOM 696 C C . TRP A 1 92 ? 24.837 16.461 -14.689 1.00 51.53 92 TRP A C 1
ATOM 698 O O . TRP A 1 92 ? 24.895 17.388 -15.492 1.00 51.53 92 TRP A O 1
ATOM 708 N N . THR A 1 93 ? 24.916 15.187 -15.081 1.00 61.69 93 THR A N 1
ATOM 709 C CA . THR A 1 93 ? 25.075 14.765 -16.482 1.00 61.69 93 THR A CA 1
ATOM 710 C C . THR A 1 93 ? 23.825 15.006 -17.334 1.00 61.69 93 THR A C 1
ATOM 712 O O . THR A 1 93 ? 23.946 15.522 -18.442 1.00 61.69 93 THR A O 1
ATOM 715 N N . ASP A 1 94 ? 22.626 14.733 -16.807 1.00 60.56 94 ASP A N 1
ATOM 716 C CA . ASP A 1 94 ? 21.359 15.065 -17.471 1.00 60.56 94 ASP A CA 1
ATOM 717 C C . ASP A 1 94 ? 21.244 16.594 -17.671 1.00 60.56 94 ASP A C 1
ATOM 719 O O . ASP A 1 94 ? 20.640 17.068 -18.633 1.00 60.56 94 ASP A O 1
ATOM 723 N N . TRP A 1 95 ? 21.838 17.377 -16.758 1.00 55.91 95 TRP A N 1
ATOM 724 C CA . TRP A 1 95 ? 21.731 18.836 -16.727 1.00 55.91 95 TRP A CA 1
ATOM 725 C C . TRP A 1 95 ? 22.665 19.450 -17.758 1.00 55.91 95 TRP A C 1
ATOM 727 O O . TRP A 1 95 ? 22.265 20.341 -18.503 1.00 55.91 95 TRP A O 1
ATOM 737 N N . LEU A 1 96 ? 23.883 18.916 -17.854 1.00 62.50 96 LEU A N 1
ATOM 738 C CA . LEU A 1 96 ? 24.819 19.230 -18.927 1.00 62.50 96 LEU A CA 1
ATOM 739 C C . LEU A 1 96 ? 24.271 18.826 -20.299 1.00 62.50 96 LEU A C 1
ATOM 741 O O . LEU A 1 96 ? 24.432 19.581 -21.251 1.00 62.50 96 LEU A O 1
ATOM 745 N N . ALA A 1 97 ? 23.596 17.678 -20.409 1.00 67.69 97 ALA A N 1
ATOM 746 C CA . ALA A 1 97 ? 22.991 17.228 -21.662 1.00 67.69 97 ALA A CA 1
ATOM 747 C C . ALA A 1 97 ? 21.792 18.094 -22.095 1.00 67.69 97 ALA A C 1
ATOM 749 O O . ALA A 1 97 ? 21.592 18.311 -23.290 1.00 67.69 97 ALA A O 1
ATOM 750 N N . ALA A 1 98 ? 20.989 18.598 -21.153 1.00 62.62 98 ALA A N 1
ATOM 751 C CA . ALA A 1 98 ? 19.930 19.572 -21.435 1.00 62.62 98 ALA A CA 1
ATOM 752 C C . ALA A 1 98 ? 20.516 20.938 -21.834 1.00 62.62 98 ALA A C 1
ATOM 754 O O . ALA A 1 98 ? 20.127 21.500 -22.856 1.00 62.62 98 ALA A O 1
ATOM 755 N N . LEU A 1 99 ? 21.539 21.411 -21.110 1.00 68.00 99 LEU A N 1
ATOM 756 C CA . LEU A 1 99 ? 22.245 22.656 -21.419 1.00 68.00 99 LEU A CA 1
ATOM 757 C C . LEU A 1 99 ? 22.922 22.609 -22.800 1.00 68.00 99 LEU A C 1
ATOM 759 O O . LEU A 1 99 ? 22.817 23.561 -23.567 1.00 68.00 99 LEU A O 1
ATOM 763 N N . ALA A 1 100 ? 23.555 21.483 -23.149 1.00 76.50 100 ALA A N 1
ATOM 764 C CA . ALA A 1 100 ? 24.167 21.257 -24.460 1.00 76.50 100 ALA A CA 1
ATOM 765 C C . ALA A 1 100 ? 23.145 21.252 -25.611 1.00 76.50 100 ALA A C 1
ATOM 767 O O . ALA A 1 100 ? 23.507 21.541 -26.748 1.00 76.50 100 ALA A O 1
ATOM 768 N N . ARG A 1 101 ? 21.874 20.946 -25.319 1.00 79.56 101 ARG A N 1
ATOM 769 C CA . ARG A 1 101 ? 20.753 20.988 -26.272 1.00 79.56 101 ARG A CA 1
ATOM 770 C C . ARG A 1 101 ? 19.953 22.294 -26.220 1.00 79.56 101 ARG A C 1
ATOM 772 O O . ARG A 1 101 ? 18.976 22.412 -26.946 1.00 79.56 101 ARG A O 1
ATOM 779 N N . MET A 1 102 ? 20.364 23.271 -25.401 1.00 70.88 102 MET A N 1
ATOM 780 C CA . MET A 1 102 ? 19.609 24.508 -25.134 1.00 70.88 102 MET A CA 1
ATOM 781 C C . MET A 1 102 ? 18.168 24.255 -24.643 1.00 70.88 102 MET A C 1
ATOM 783 O O . MET A 1 102 ? 17.268 25.058 -24.875 1.00 70.88 102 MET A O 1
ATOM 787 N N . GLU A 1 103 ? 17.951 23.144 -23.940 1.00 68.94 103 GLU A N 1
ATOM 788 C CA . GLU A 1 103 ? 16.658 22.744 -23.382 1.00 68.94 103 GLU A CA 1
ATOM 789 C C . GLU A 1 103 ? 16.635 22.955 -21.860 1.00 68.94 103 GLU A C 1
ATOM 791 O O . GLU A 1 103 ? 17.663 22.886 -21.179 1.00 68.94 103 GLU A O 1
ATOM 796 N N . LEU A 1 104 ? 15.444 23.184 -21.300 1.00 58.44 104 LEU A N 1
ATOM 797 C CA . LEU A 1 104 ? 15.249 23.146 -19.849 1.00 58.44 104 LEU A CA 1
ATOM 798 C C . LEU A 1 104 ? 15.518 21.716 -19.341 1.00 58.44 104 LEU A C 1
ATOM 800 O O . LEU A 1 104 ? 15.042 20.758 -19.955 1.00 58.44 104 LEU A O 1
ATOM 804 N N . PRO A 1 105 ? 16.254 21.537 -18.227 1.00 59.00 105 PRO A N 1
ATOM 805 C CA . PRO A 1 105 ? 16.447 20.213 -17.655 1.00 59.00 105 PRO A CA 1
ATOM 806 C C . PRO A 1 105 ? 15.087 19.614 -17.268 1.00 59.00 105 PRO A C 1
ATOM 808 O O . PRO A 1 105 ? 14.234 20.340 -16.746 1.00 59.00 105 PRO A O 1
ATOM 811 N N . PRO A 1 106 ? 14.867 18.307 -17.501 1.00 59.59 106 PRO A N 1
ATOM 812 C CA . PRO A 1 106 ? 13.597 17.669 -17.176 1.00 59.59 106 PRO A CA 1
ATOM 813 C C . PRO A 1 106 ? 13.289 17.835 -15.683 1.00 59.59 106 PRO A C 1
ATOM 815 O O . PRO A 1 106 ? 14.192 17.732 -14.845 1.00 59.59 106 PRO A O 1
ATOM 818 N N . ARG A 1 107 ? 12.023 18.097 -15.325 1.00 60.69 107 ARG A N 1
ATOM 819 C CA . ARG A 1 107 ? 11.624 18.125 -13.912 1.00 60.69 107 ARG A CA 1
ATOM 820 C C . ARG A 1 107 ? 11.889 16.749 -13.306 1.00 60.69 107 ARG A C 1
ATOM 822 O O . ARG A 1 107 ? 11.535 15.720 -13.874 1.00 60.69 107 ARG A O 1
ATOM 829 N N . ALA A 1 108 ? 12.586 16.743 -12.175 1.00 67.50 108 ALA A N 1
ATOM 830 C CA . ALA A 1 108 ? 12.874 15.536 -11.418 1.00 67.50 108 ALA A CA 1
ATOM 831 C C . ALA A 1 108 ? 11.919 15.474 -10.231 1.00 67.50 108 ALA A C 1
ATOM 833 O O . ALA A 1 108 ? 11.649 16.497 -9.600 1.00 67.50 108 ALA A O 1
ATOM 834 N N . ILE A 1 109 ? 11.455 14.270 -9.904 1.00 76.69 109 ILE A N 1
ATOM 835 C CA . ILE A 1 109 ? 10.570 14.059 -8.763 1.00 76.69 109 ILE A CA 1
ATOM 836 C C . ILE A 1 109 ? 11.352 14.405 -7.492 1.00 76.69 109 ILE A C 1
ATOM 838 O O . ILE A 1 109 ? 12.355 13.764 -7.172 1.00 76.69 109 ILE A O 1
ATOM 842 N N . GLY A 1 110 ? 10.909 15.452 -6.794 1.00 77.19 110 GLY A N 1
ATOM 843 C CA . GLY A 1 110 ? 11.587 15.973 -5.606 1.00 77.19 110 GLY A CA 1
ATOM 844 C C . GLY A 1 110 ? 11.209 15.232 -4.328 1.00 77.19 110 GLY A C 1
ATOM 845 O O . GLY A 1 110 ? 12.036 15.099 -3.430 1.00 77.19 110 GLY A O 1
ATOM 846 N N . ARG A 1 111 ? 9.967 14.731 -4.247 1.00 85.56 111 ARG A N 1
ATOM 847 C CA . ARG A 1 111 ? 9.478 13.949 -3.104 1.00 85.56 111 ARG A CA 1
ATOM 848 C C . ARG A 1 111 ? 8.598 12.789 -3.543 1.00 85.56 111 ARG A C 1
ATOM 850 O O . ARG A 1 111 ? 7.738 12.954 -4.411 1.00 85.56 111 ARG A O 1
ATOM 857 N N . VAL A 1 112 ? 8.764 11.648 -2.880 1.00 87.12 112 VAL A N 1
ATOM 858 C CA . VAL A 1 112 ? 7.932 10.456 -3.084 1.00 87.12 112 VAL A CA 1
ATOM 859 C C . VAL A 1 112 ? 7.383 9.962 -1.753 1.00 87.12 112 VAL A C 1
ATOM 861 O O . VAL A 1 112 ? 8.135 9.697 -0.816 1.00 87.12 112 VAL A O 1
ATOM 864 N N . ALA A 1 113 ? 6.068 9.803 -1.670 1.00 92.00 113 ALA A N 1
ATOM 865 C CA . ALA A 1 113 ? 5.409 9.207 -0.520 1.00 92.00 113 ALA A CA 1
ATOM 866 C C . ALA A 1 113 ? 4.920 7.795 -0.852 1.00 92.00 113 ALA A C 1
ATOM 868 O O . ALA A 1 113 ? 4.123 7.605 -1.768 1.00 92.00 113 ALA A O 1
ATOM 869 N N . PHE A 1 114 ? 5.363 6.810 -0.081 1.00 93.12 114 PHE A N 1
ATOM 870 C CA . PHE A 1 114 ? 4.857 5.442 -0.131 1.00 93.12 114 PHE A CA 1
ATOM 871 C C . PHE A 1 114 ? 3.762 5.294 0.922 1.00 93.12 114 PHE A C 1
ATOM 873 O O . PHE A 1 114 ? 4.023 5.431 2.110 1.00 93.12 114 PHE A O 1
ATOM 880 N N . VAL A 1 115 ? 2.524 5.035 0.518 1.00 96.38 115 VAL A N 1
ATOM 881 C CA . VAL A 1 115 ? 1.370 5.059 1.420 1.00 96.38 115 VAL A CA 1
ATOM 882 C C . VAL A 1 115 ? 0.712 3.690 1.466 1.00 96.38 115 VAL A C 1
ATOM 884 O O . VAL A 1 115 ? 0.132 3.227 0.484 1.00 96.38 115 VAL A O 1
ATOM 887 N N . ALA A 1 116 ? 0.772 3.053 2.631 1.00 96.81 116 ALA A N 1
ATOM 888 C CA . ALA A 1 116 ? -0.065 1.909 2.939 1.00 96.81 116 ALA A CA 1
ATOM 889 C C . ALA A 1 116 ? -1.507 2.393 3.156 1.00 96.81 116 ALA A C 1
ATOM 891 O O . ALA A 1 116 ? -1.789 3.148 4.091 1.00 96.81 116 ALA A O 1
ATOM 892 N N . THR A 1 117 ? -2.406 2.009 2.253 1.00 97.44 117 THR A N 1
ATOM 893 C CA . THR A 1 117 ? -3.796 2.487 2.227 1.00 97.44 117 THR A CA 1
ATOM 894 C C . THR A 1 117 ? -4.697 1.724 3.196 1.00 97.44 117 THR A C 1
ATOM 896 O O . THR A 1 117 ? -4.328 0.653 3.673 1.00 97.44 117 THR A O 1
ATOM 899 N N . LYS A 1 118 ? -5.914 2.245 3.424 1.00 96.19 118 LYS A N 1
ATOM 900 C CA . LYS A 1 118 ? -6.948 1.636 4.285 1.00 96.19 118 LYS A CA 1
ATOM 901 C C . LYS A 1 118 ? -6.475 1.440 5.730 1.00 96.19 118 LYS A C 1
ATOM 903 O O . LYS A 1 118 ? -6.848 0.483 6.402 1.00 96.19 118 LYS A O 1
ATOM 908 N N . ALA A 1 119 ? -5.624 2.341 6.225 1.00 96.69 119 ALA A N 1
ATOM 909 C CA . ALA A 1 119 ? -5.055 2.248 7.572 1.00 96.69 119 ALA A CA 1
ATOM 910 C C . ALA A 1 119 ? -6.101 2.360 8.702 1.00 96.69 119 ALA A C 1
ATOM 912 O O . ALA A 1 119 ? -5.802 2.061 9.859 1.00 96.69 119 ALA A O 1
ATOM 913 N N . ASP A 1 120 ? -7.323 2.786 8.390 1.00 95.88 120 ASP A N 1
ATOM 914 C CA . ASP A 1 120 ? -8.475 2.755 9.287 1.00 95.88 120 ASP A CA 1
ATOM 915 C C . ASP A 1 120 ? -8.976 1.325 9.540 1.00 95.88 120 ASP A C 1
ATOM 917 O O . ASP A 1 120 ? -9.539 1.049 10.593 1.00 95.88 120 ASP A O 1
ATOM 921 N N . HIS A 1 121 ? -8.695 0.364 8.660 1.00 95.06 121 HIS A N 1
ATOM 922 C CA . HIS A 1 121 ? -9.059 -1.035 8.891 1.00 95.06 121 HIS A CA 1
ATOM 923 C C . HIS A 1 121 ? -8.266 -1.687 10.037 1.00 95.06 121 HIS A C 1
ATOM 925 O O . HIS A 1 121 ? -8.577 -2.810 10.430 1.00 95.06 121 HIS A O 1
ATOM 931 N N . VAL A 1 122 ? -7.263 -0.996 10.593 1.00 94.12 122 VAL A N 1
ATOM 932 C CA . VAL A 1 122 ? -6.524 -1.421 11.783 1.00 94.12 122 VAL A CA 1
ATOM 933 C C . VAL A 1 122 ? -6.586 -0.378 12.893 1.00 94.12 122 VAL A C 1
ATOM 935 O O . VAL A 1 122 ? -6.699 0.830 12.659 1.00 94.12 122 VAL A O 1
ATOM 938 N N . ALA A 1 123 ? -6.497 -0.864 14.132 1.00 93.19 123 ALA A N 1
ATOM 939 C CA . ALA A 1 123 ? -6.490 -0.006 15.307 1.00 93.19 123 ALA A CA 1
ATOM 940 C C . ALA A 1 123 ? -5.276 0.934 15.286 1.00 93.19 123 ALA A C 1
ATOM 942 O O . ALA A 1 123 ? -4.205 0.561 14.800 1.00 93.19 123 ALA A O 1
ATOM 943 N N . ALA A 1 124 ? -5.407 2.116 15.888 1.00 93.62 124 ALA A N 1
ATOM 944 C CA . ALA A 1 124 ? -4.359 3.138 15.937 1.00 93.62 124 ALA A CA 1
ATOM 945 C C . ALA A 1 124 ? -2.965 2.590 16.305 1.00 93.62 124 ALA A C 1
ATOM 947 O O . ALA A 1 124 ? -1.983 2.936 15.649 1.00 93.62 124 ALA A O 1
ATOM 948 N N . ARG A 1 125 ? -2.881 1.661 17.274 1.00 92.31 125 ARG A N 1
ATOM 949 C CA . ARG A 1 125 ? -1.616 1.029 17.703 1.00 92.31 125 ARG A CA 1
ATOM 950 C C . ARG A 1 125 ? -0.878 0.262 16.593 1.00 92.31 125 ARG A C 1
ATOM 952 O O . ARG A 1 125 ? 0.328 0.092 16.682 1.00 92.31 125 ARG A O 1
ATOM 959 N N . GLN A 1 126 ? -1.589 -0.210 15.568 1.00 93.06 126 GLN A N 1
ATOM 960 C CA . GLN A 1 126 ? -1.044 -1.023 14.473 1.00 93.06 126 GLN A CA 1
ATOM 961 C C . GLN A 1 126 ? -0.649 -0.189 13.244 1.00 93.06 126 GLN A C 1
ATOM 963 O O . GLN A 1 126 ? 0.077 -0.671 12.377 1.00 93.06 126 GLN A O 1
ATOM 968 N N . ARG A 1 127 ? -1.088 1.074 13.154 1.00 95.12 127 ARG A N 1
ATOM 969 C CA . ARG A 1 127 ? -0.799 1.940 11.994 1.00 95.12 127 ARG A CA 1
ATOM 970 C C . ARG A 1 127 ? 0.692 2.258 11.869 1.00 95.12 127 ARG A C 1
ATOM 972 O O . ARG A 1 127 ? 1.204 2.340 10.756 1.00 95.12 127 ARG A O 1
ATOM 979 N N . GLY A 1 128 ? 1.393 2.369 13.001 1.00 95.88 128 GLY A N 1
ATOM 980 C CA . GLY A 1 128 ? 2.851 2.513 13.034 1.00 95.88 128 GLY A CA 1
ATOM 981 C C . GLY A 1 128 ? 3.568 1.309 12.419 1.00 95.88 128 GLY A C 1
ATOM 982 O O . GLY A 1 128 ? 4.442 1.489 11.573 1.00 95.88 128 GLY A O 1
ATOM 983 N N . ASN A 1 129 ? 3.139 0.089 12.761 1.00 96.25 129 ASN A N 1
ATOM 984 C CA . ASN A 1 129 ? 3.680 -1.139 12.170 1.00 96.25 129 ASN A CA 1
ATOM 985 C C . ASN A 1 129 ? 3.406 -1.201 10.667 1.00 96.25 129 ASN A C 1
ATOM 987 O O . ASN A 1 129 ? 4.302 -1.526 9.897 1.00 96.25 129 ASN A O 1
ATOM 991 N N . LEU A 1 130 ? 2.203 -0.814 10.232 1.00 96.12 130 LEU A N 1
ATOM 992 C CA . LEU A 1 130 ? 1.852 -0.771 8.812 1.00 96.12 130 LEU A CA 1
ATOM 993 C C . LEU A 1 130 ? 2.763 0.184 8.016 1.00 96.12 130 LEU A C 1
ATOM 995 O O . LEU A 1 130 ? 3.248 -0.170 6.940 1.00 96.12 130 LEU A O 1
ATOM 999 N N . ALA A 1 131 ? 3.046 1.372 8.559 1.00 96.06 131 ALA A N 1
ATOM 1000 C CA . ALA A 1 131 ? 3.985 2.315 7.953 1.00 96.06 131 ALA A CA 1
ATOM 1001 C C . ALA A 1 131 ? 5.433 1.783 7.967 1.00 96.06 131 ALA A C 1
ATOM 1003 O O . ALA A 1 131 ? 6.164 1.939 6.987 1.00 96.06 131 ALA A O 1
ATOM 1004 N N . ALA A 1 132 ? 5.849 1.116 9.050 1.00 95.44 132 ALA A N 1
ATOM 1005 C CA . ALA A 1 132 ? 7.170 0.500 9.162 1.00 95.44 132 ALA A CA 1
ATOM 1006 C C . ALA A 1 132 ? 7.367 -0.647 8.158 1.00 95.44 132 ALA A C 1
ATOM 1008 O O . ALA A 1 132 ? 8.415 -0.712 7.510 1.00 95.44 132 ALA A O 1
ATOM 1009 N N . LEU A 1 133 ? 6.346 -1.487 7.968 1.00 94.94 133 LEU A N 1
ATOM 1010 C CA . LEU A 1 133 ? 6.326 -2.534 6.955 1.00 94.94 133 LEU A CA 1
ATOM 1011 C C . LEU A 1 133 ? 6.491 -1.939 5.560 1.00 94.94 133 LEU A C 1
ATOM 1013 O O . LEU A 1 133 ? 7.381 -2.361 4.825 1.00 94.94 133 LEU A O 1
ATOM 1017 N N . MET A 1 134 ? 5.684 -0.925 5.223 1.00 94.44 134 MET A N 1
ATOM 1018 C CA . MET A 1 134 ? 5.781 -0.218 3.944 1.00 94.44 134 MET A CA 1
ATOM 1019 C C . MET A 1 134 ? 7.206 0.288 3.712 1.00 94.44 134 MET A C 1
ATOM 1021 O O . MET A 1 134 ? 7.813 -0.049 2.701 1.00 94.44 134 MET A O 1
ATOM 1025 N N . ARG A 1 135 ? 7.787 0.984 4.699 1.00 92.25 135 ARG A N 1
ATOM 1026 C CA . ARG A 1 135 ? 9.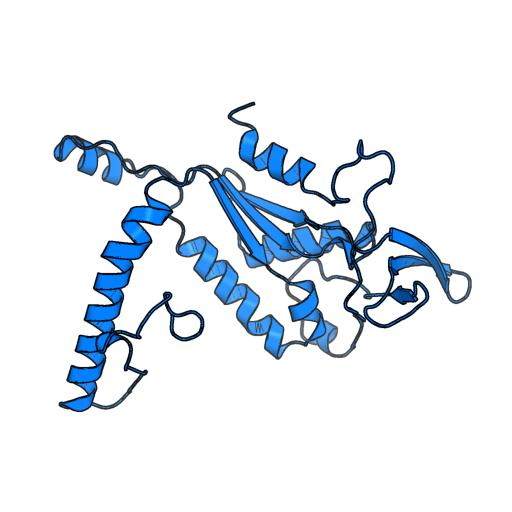167 1.489 4.639 1.00 92.25 135 ARG A CA 1
ATOM 1027 C C . ARG A 1 135 ? 10.191 0.396 4.333 1.00 92.25 135 ARG A C 1
ATOM 1029 O O . ARG A 1 135 ? 11.094 0.619 3.528 1.00 92.25 135 ARG A O 1
ATOM 1036 N N . ARG A 1 136 ? 10.076 -0.765 4.987 1.00 91.31 136 ARG A N 1
ATOM 1037 C CA . ARG A 1 136 ? 11.002 -1.893 4.797 1.00 91.31 136 ARG A CA 1
ATOM 1038 C C . ARG A 1 136 ? 10.843 -2.564 3.435 1.00 91.31 136 ARG A C 1
ATOM 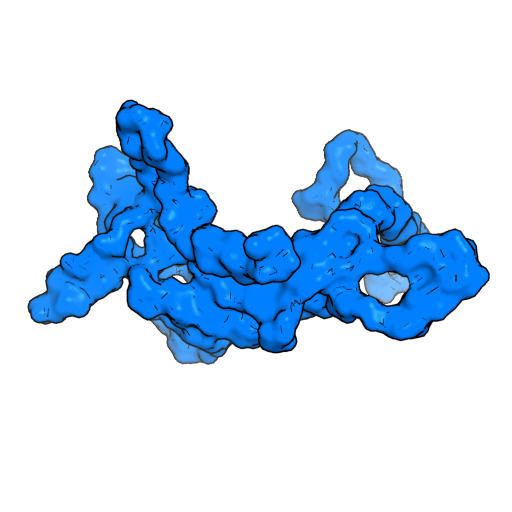1040 O O . ARG A 1 136 ? 11.833 -3.045 2.901 1.00 91.31 136 ARG A O 1
ATOM 1047 N N . LEU A 1 137 ? 9.634 -2.591 2.876 1.00 89.81 137 LEU A N 1
ATOM 1048 C CA . LEU A 1 137 ? 9.381 -3.152 1.544 1.00 89.81 137 LEU A CA 1
ATOM 1049 C C . LEU A 1 137 ? 9.944 -2.273 0.424 1.00 89.81 137 LEU A C 1
ATOM 1051 O O . LEU A 1 137 ? 10.375 -2.788 -0.602 1.00 89.81 137 LEU A O 1
ATOM 1055 N N . THR A 1 138 ? 9.936 -0.956 0.611 1.00 85.50 138 THR A N 1
ATOM 1056 C CA . THR A 1 138 ? 10.313 0.006 -0.433 1.00 85.50 138 THR A CA 1
ATOM 1057 C C . THR A 1 138 ? 11.778 0.451 -0.370 1.00 85.50 138 THR A C 1
ATOM 1059 O O . THR A 1 138 ? 12.219 1.135 -1.289 1.00 85.50 138 THR A O 1
ATOM 1062 N N . SER A 1 139 ? 12.533 0.074 0.676 1.00 75.69 139 SER A N 1
ATOM 1063 C CA . SER A 1 139 ? 13.959 0.423 0.878 1.00 75.69 139 SER A CA 1
ATOM 1064 C C . SER A 1 139 ? 14.255 1.910 0.644 1.00 75.69 139 SER A C 1
ATOM 1066 O O . SER A 1 139 ? 15.149 2.291 -0.108 1.00 75.69 139 SER A O 1
ATOM 1068 N N . VAL A 1 140 ? 13.429 2.754 1.258 1.00 66.88 140 VAL A N 1
ATOM 1069 C CA . VAL A 1 140 ? 13.312 4.185 0.962 1.00 66.88 140 VAL A CA 1
ATOM 1070 C C . VAL A 1 140 ? 14.571 4.964 1.374 1.00 66.88 140 VAL A C 1
ATOM 1072 O O . VAL A 1 140 ? 14.931 4.906 2.550 1.00 66.88 140 VAL A O 1
ATOM 1075 N N . PRO A 1 141 ? 15.213 5.749 0.486 1.00 66.75 141 PRO A N 1
ATOM 1076 C CA . PRO A 1 141 ? 16.222 6.720 0.902 1.00 66.75 141 PRO A CA 1
ATOM 1077 C C . PRO A 1 141 ? 15.566 7.874 1.684 1.00 66.75 141 PRO A C 1
ATOM 1079 O O . PRO A 1 141 ? 14.648 8.534 1.193 1.00 66.75 141 PRO A O 1
ATOM 1082 N N . GLU A 1 142 ? 16.042 8.131 2.905 1.00 66.69 142 GLU A N 1
ATOM 1083 C CA . GLU A 1 142 ? 15.357 8.991 3.891 1.00 66.69 142 GLU A CA 1
ATOM 1084 C C . GLU A 1 142 ? 15.232 10.474 3.489 1.00 66.69 142 GLU A C 1
ATOM 1086 O O . GLU A 1 142 ? 14.365 11.177 3.999 1.00 66.69 142 GLU A O 1
ATOM 1091 N N . ALA A 1 143 ? 16.062 10.973 2.565 1.00 68.88 143 ALA A N 1
ATOM 1092 C CA . ALA A 1 143 ? 16.123 12.405 2.253 1.00 68.88 143 ALA A CA 1
ATOM 1093 C C . ALA A 1 143 ? 14.989 12.915 1.339 1.00 68.88 143 ALA A C 1
ATOM 1095 O O . ALA A 1 143 ? 14.556 14.056 1.480 1.00 68.88 143 ALA A O 1
ATOM 1096 N N . ALA A 1 144 ? 14.512 12.093 0.398 1.00 76.69 144 ALA A N 1
ATOM 1097 C CA . ALA A 1 144 ? 13.528 12.498 -0.619 1.00 76.69 144 ALA A CA 1
ATOM 1098 C C . ALA A 1 144 ? 12.246 11.658 -0.579 1.00 76.69 144 ALA A C 1
ATOM 1100 O O . ALA A 1 144 ? 11.343 11.827 -1.403 1.00 76.69 144 ALA A O 1
ATOM 1101 N N . SER A 1 145 ? 12.153 10.726 0.366 1.00 86.94 145 SER A N 1
ATOM 1102 C CA . SER A 1 145 ? 11.041 9.798 0.403 1.00 86.94 145 SER A CA 1
ATOM 1103 C C . SER A 1 145 ? 10.709 9.311 1.797 1.00 86.94 145 SER A C 1
ATOM 1105 O O . SER A 1 145 ? 11.577 9.175 2.652 1.00 86.94 145 SER A O 1
ATOM 1107 N N . ALA A 1 146 ? 9.423 9.055 2.009 1.00 91.38 146 ALA A N 1
ATOM 1108 C CA . ALA A 1 146 ? 8.886 8.635 3.291 1.00 91.38 146 ALA A CA 1
ATOM 1109 C C . ALA A 1 146 ? 7.753 7.624 3.099 1.00 91.38 146 ALA A C 1
ATOM 1111 O O . ALA A 1 146 ? 7.111 7.577 2.046 1.00 91.38 146 ALA A O 1
ATOM 1112 N N . ALA A 1 147 ? 7.521 6.812 4.129 1.00 93.75 147 ALA A N 1
ATOM 1113 C CA . ALA A 1 147 ? 6.443 5.837 4.164 1.00 93.75 147 ALA A CA 1
ATOM 1114 C C . ALA A 1 147 ? 5.375 6.248 5.184 1.00 93.75 147 ALA A C 1
ATOM 1116 O O . ALA A 1 147 ? 5.699 6.658 6.297 1.00 93.75 147 ALA A O 1
ATOM 1117 N N . PHE A 1 148 ? 4.110 6.094 4.811 1.00 96.50 148 PHE A N 1
ATOM 1118 C CA . PHE A 1 148 ? 2.946 6.476 5.601 1.00 96.50 148 PHE A CA 1
ATOM 1119 C C . PHE A 1 148 ? 1.943 5.329 5.659 1.00 96.50 148 PHE A C 1
ATOM 1121 O O . PHE A 1 148 ? 1.901 4.472 4.778 1.00 96.50 148 PHE A O 1
ATOM 1128 N N . ALA A 1 149 ? 1.087 5.360 6.673 1.00 97.69 149 ALA A N 1
ATOM 1129 C CA . ALA A 1 149 ? -0.158 4.610 6.702 1.00 97.69 149 ALA A CA 1
ATOM 1130 C C . ALA A 1 149 ? -1.304 5.625 6.709 1.00 97.69 149 ALA A C 1
ATOM 1132 O O . ALA A 1 149 ? -1.345 6.491 7.583 1.00 97.69 149 ALA A O 1
ATOM 1133 N N . ALA A 1 150 ? -2.208 5.541 5.735 1.00 98.06 150 ALA A N 1
ATOM 1134 C CA . ALA A 1 150 ? -3.291 6.507 5.587 1.00 98.06 150 ALA A CA 1
ATOM 1135 C C . ALA A 1 150 ? -4.607 5.855 5.150 1.00 98.06 150 ALA A C 1
ATOM 1137 O O . ALA A 1 150 ? -4.640 4.775 4.553 1.00 98.06 150 ALA A O 1
ATOM 1138 N N . ALA A 1 151 ? -5.702 6.553 5.427 1.00 97.56 151 ALA A N 1
ATOM 1139 C CA . ALA A 1 151 ? -7.020 6.268 4.882 1.00 97.56 151 ALA A CA 1
ATOM 1140 C C . ALA A 1 151 ? -7.568 7.560 4.280 1.00 97.56 151 ALA A C 1
ATOM 1142 O O . ALA A 1 151 ? -7.819 8.526 5.001 1.00 97.56 151 ALA A O 1
ATOM 1143 N N . SER A 1 152 ? -7.723 7.588 2.955 1.00 96.12 152 SER A N 1
ATOM 1144 C CA . SER A 1 152 ? -8.254 8.762 2.254 1.00 96.12 152 SER A CA 1
ATOM 1145 C C . SER A 1 152 ? -9.722 9.011 2.586 1.00 96.12 152 SER A C 1
ATOM 1147 O O . SER A 1 152 ? -10.163 10.153 2.640 1.00 96.12 152 SER A O 1
ATOM 1149 N N . VAL A 1 153 ? -10.454 7.924 2.820 1.00 95.50 153 VAL A N 1
ATOM 1150 C CA . VAL A 1 153 ? -11.821 7.904 3.323 1.00 95.50 153 VAL A CA 1
ATOM 1151 C C . VAL A 1 153 ? -11.831 6.930 4.488 1.00 95.50 153 VAL A C 1
ATOM 1153 O O . VAL A 1 153 ? -11.462 5.771 4.326 1.00 95.50 153 VAL A O 1
ATOM 1156 N N . ARG A 1 154 ? -12.198 7.417 5.666 1.00 95.25 154 ARG A N 1
ATOM 1157 C CA . ARG A 1 154 ? -12.272 6.628 6.889 1.00 95.25 154 ARG A CA 1
ATOM 1158 C C . ARG A 1 154 ? -13.635 5.938 6.954 1.00 95.25 154 ARG A C 1
ATOM 1160 O O . ARG A 1 154 ? -14.672 6.596 6.883 1.00 95.25 154 ARG A O 1
ATOM 1167 N N . CYS A 1 155 ? -13.622 4.623 7.123 1.00 95.69 155 CYS A N 1
ATOM 1168 C CA . CYS A 1 155 ? -14.801 3.764 7.213 1.00 95.69 155 CYS A CA 1
ATOM 1169 C C . CYS A 1 155 ? -15.025 3.215 8.633 1.00 95.69 155 CYS A C 1
ATOM 1171 O O . CYS A 1 155 ? -16.083 2.660 8.932 1.00 95.69 155 CYS A O 1
ATOM 1173 N N . THR A 1 156 ? -14.049 3.380 9.531 1.00 95.12 156 THR A N 1
ATOM 1174 C CA . THR A 1 156 ? -14.083 2.803 10.881 1.00 95.12 156 THR A CA 1
ATOM 1175 C C . THR A 1 156 ? -13.704 3.793 11.986 1.00 95.12 156 THR A C 1
ATOM 1177 O O . THR A 1 156 ? -13.008 4.792 11.780 1.00 95.12 156 THR A O 1
ATOM 1180 N N . GLU A 1 157 ? -14.108 3.467 13.208 1.00 94.19 157 GLU A N 1
ATOM 1181 C CA . GLU A 1 157 ? -13.700 4.122 14.448 1.00 94.19 157 GLU A CA 1
ATOM 1182 C C . GLU A 1 157 ? -12.782 3.206 15.267 1.00 94.19 157 GLU A C 1
ATOM 1184 O O . GLU A 1 157 ? -12.959 1.985 15.288 1.00 94.19 157 GLU A O 1
ATOM 1189 N N . ASP A 1 158 ? -11.819 3.802 15.973 1.00 94.00 158 ASP A N 1
ATOM 1190 C CA . ASP A 1 158 ? -10.969 3.086 16.926 1.00 94.00 158 ASP A CA 1
ATOM 1191 C C . ASP A 1 158 ? -11.759 2.796 18.208 1.00 94.00 158 ASP A C 1
ATOM 1193 O O . ASP A 1 158 ? -12.332 3.707 18.807 1.00 94.00 158 ASP A O 1
ATOM 1197 N N . VAL A 1 159 ? -11.768 1.539 18.651 1.00 92.81 159 VAL A N 1
ATOM 1198 C CA . VAL A 1 159 ? -12.440 1.122 19.889 1.00 92.81 159 VAL A CA 1
ATOM 1199 C C . VAL A 1 159 ? -11.514 0.260 20.745 1.00 92.81 159 VAL A C 1
ATOM 1201 O O . VAL A 1 159 ? -10.631 -0.436 20.240 1.00 92.81 159 VAL A O 1
ATOM 1204 N N . VAL A 1 160 ? -11.708 0.300 22.062 1.00 90.50 160 VAL A N 1
ATOM 1205 C CA . VAL A 1 160 ? -11.051 -0.610 23.008 1.00 90.50 160 VAL A CA 1
ATOM 1206 C C . VAL A 1 160 ? -12.118 -1.515 23.594 1.00 90.50 160 VAL A C 1
ATOM 1208 O O . VAL A 1 160 ? -13.098 -1.043 24.163 1.00 90.50 160 VAL A O 1
ATOM 1211 N N . GLU A 1 161 ? -11.926 -2.815 23.441 1.00 81.12 161 GLU A N 1
ATOM 1212 C CA . GLU A 1 161 ? -12.861 -3.840 23.891 1.00 81.12 161 GLU A CA 1
ATO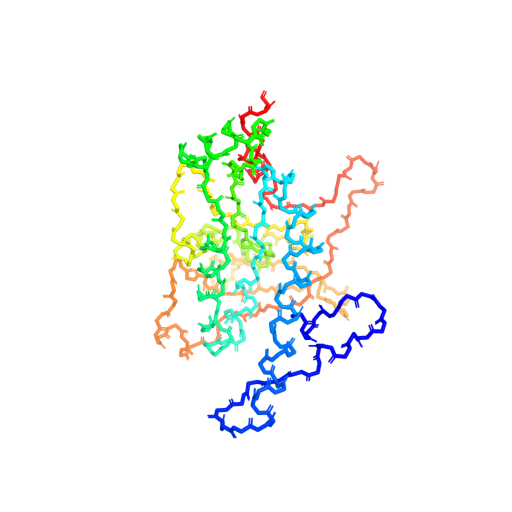M 1213 C C . GLU A 1 161 ? -12.227 -4.686 24.987 1.00 81.12 161 GLU A C 1
ATOM 1215 O O . GLU A 1 161 ? -11.009 -4.772 25.092 1.00 81.12 161 GLU A O 1
ATOM 1220 N N . THR A 1 162 ? -13.048 -5.335 25.806 1.00 85.94 162 THR A N 1
ATOM 1221 C CA . THR A 1 162 ? -12.552 -6.274 26.815 1.00 85.94 162 THR A CA 1
ATOM 1222 C C . THR A 1 162 ? -12.765 -7.701 26.326 1.00 85.94 162 THR A C 1
ATOM 1224 O O . THR A 1 162 ? -13.895 -8.179 26.277 1.00 85.94 162 THR A O 1
ATOM 1227 N N . LEU A 1 163 ? -11.681 -8.395 25.979 1.00 79.94 163 LEU A N 1
ATOM 1228 C CA . LEU A 1 163 ? -11.702 -9.802 25.580 1.00 79.94 163 LEU A CA 1
ATOM 1229 C C . LEU A 1 163 ? -11.042 -10.635 26.683 1.00 79.94 163 LEU A C 1
ATOM 1231 O O . LEU A 1 163 ? -9.872 -10.430 27.003 1.00 79.94 163 LEU A O 1
ATOM 1235 N N . GLY A 1 164 ? -11.794 -11.542 27.315 1.00 81.81 164 GLY A N 1
ATOM 1236 C CA . GLY A 1 164 ? -11.268 -12.371 28.411 1.00 81.81 164 GLY A CA 1
ATOM 1237 C C . GLY A 1 164 ? -10.719 -11.555 29.592 1.00 81.81 164 GLY A C 1
ATOM 1238 O O . GLY A 1 164 ? -9.705 -11.925 30.178 1.00 81.81 164 GLY A O 1
ATOM 1239 N N . GLY A 1 165 ? -11.335 -10.407 29.895 1.00 88.62 165 GLY A N 1
ATOM 1240 C CA . GLY A 1 165 ? -10.901 -9.502 30.967 1.00 88.62 165 GLY A CA 1
ATOM 1241 C C . GLY A 1 165 ? -9.716 -8.594 30.618 1.00 88.62 165 GLY A C 1
ATOM 1242 O O . GLY A 1 165 ? -9.267 -7.843 31.480 1.00 88.62 165 GLY A O 1
ATOM 1243 N N . ARG A 1 166 ? -9.203 -8.630 29.380 1.00 86.56 166 ARG A N 1
ATOM 1244 C CA . ARG A 1 166 ? -8.086 -7.783 28.933 1.00 86.56 166 ARG A CA 1
ATOM 1245 C C . ARG A 1 166 ? -8.539 -6.746 27.904 1.00 86.56 166 ARG A C 1
ATOM 1247 O O . ARG A 1 166 ? -9.319 -7.101 27.020 1.00 86.56 166 ARG A O 1
ATOM 1254 N N . PRO A 1 167 ? -8.038 -5.499 27.972 1.00 86.88 167 PRO A N 1
ATOM 1255 C CA . PRO A 1 167 ? -8.303 -4.499 26.950 1.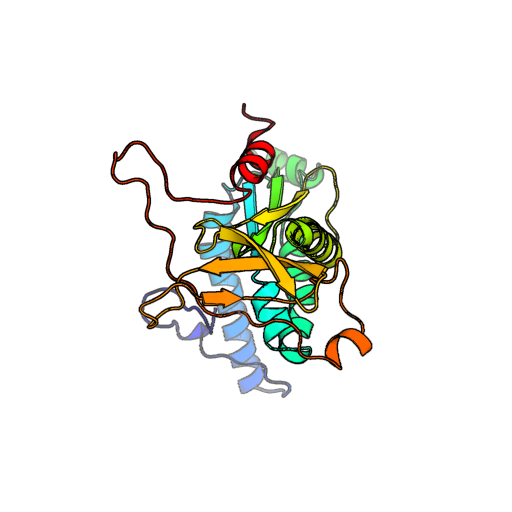00 86.88 167 PRO A CA 1
ATOM 1256 C C . PRO A 1 167 ? -7.599 -4.875 25.640 1.00 86.88 167 PRO A C 1
ATOM 1258 O O . PRO A 1 167 ? -6.404 -5.169 25.618 1.00 86.88 167 PRO A O 1
ATOM 1261 N N . VAL A 1 168 ? -8.341 -4.843 24.540 1.00 86.56 168 VAL A N 1
ATOM 1262 C CA . VAL A 1 168 ? -7.892 -5.175 23.191 1.00 86.56 168 VAL A CA 1
ATOM 1263 C C . VAL A 1 168 ? -8.347 -4.066 22.251 1.00 86.56 168 VAL A C 1
ATOM 1265 O O . VAL A 1 168 ? -9.534 -3.758 22.165 1.00 86.56 168 VAL A O 1
ATOM 1268 N N . SER A 1 169 ? -7.405 -3.451 21.536 1.00 89.62 169 SER A N 1
ATOM 1269 C CA . SER A 1 169 ? -7.737 -2.451 20.517 1.00 89.62 169 SER A CA 1
ATOM 1270 C C . SER A 1 169 ? -8.316 -3.126 19.277 1.00 89.62 169 SER A C 1
ATOM 1272 O O . SER A 1 169 ? -7.702 -4.046 18.735 1.00 89.62 169 SER A O 1
ATOM 1274 N N . ALA A 1 170 ? -9.453 -2.629 18.810 1.00 90.88 170 ALA A N 1
ATOM 1275 C CA . ALA A 1 170 ? -10.165 -3.101 17.633 1.00 90.88 170 ALA A CA 1
ATOM 1276 C C . ALA A 1 170 ? -10.680 -1.904 16.819 1.00 90.88 170 ALA A C 1
ATOM 1278 O O . ALA A 1 170 ? -10.498 -0.746 17.203 1.00 90.88 170 ALA A O 1
ATOM 1279 N N . VAL A 1 171 ? -11.323 -2.190 15.691 1.00 93.75 171 VAL A N 1
ATOM 1280 C CA . VAL A 1 171 ? -12.012 -1.178 14.888 1.00 93.75 171 VAL A CA 1
ATOM 1281 C C . VAL A 1 171 ? -13.492 -1.513 14.787 1.00 93.75 171 VAL A C 1
ATOM 1283 O O . VAL A 1 171 ? -13.883 -2.681 14.838 1.00 93.75 171 VAL A O 1
ATOM 1286 N N . ARG A 1 172 ? -14.330 -0.488 14.655 1.00 93.94 172 ARG A N 1
ATOM 1287 C CA . ARG A 1 172 ? -15.779 -0.631 14.494 1.00 93.94 172 ARG A CA 1
ATOM 1288 C C . ARG A 1 172 ? -16.239 0.139 13.266 1.00 93.94 172 ARG A C 1
ATOM 1290 O O . ARG A 1 172 ? -15.925 1.315 13.136 1.00 93.94 172 ARG A O 1
ATOM 1297 N N . GLY A 1 173 ? -17.016 -0.502 12.405 1.00 93.94 173 GLY A N 1
ATOM 1298 C CA . GLY A 1 173 ? -17.581 0.114 11.205 1.00 93.94 173 GLY A CA 1
ATOM 1299 C C . GLY A 1 173 ? -18.825 -0.638 10.746 1.00 93.94 173 GLY A C 1
ATOM 1300 O O . GLY A 1 173 ? -19.107 -1.732 11.235 1.00 93.94 173 GLY A O 1
ATOM 1301 N N . ARG A 1 174 ? -19.599 -0.059 9.826 1.00 94.69 174 ARG A N 1
ATOM 1302 C CA . ARG A 1 174 ? -20.722 -0.772 9.198 1.00 94.69 174 ARG A CA 1
ATOM 1303 C C . ARG A 1 174 ? -20.175 -1.624 8.064 1.00 94.69 174 ARG A C 1
ATOM 1305 O O . ARG A 1 174 ? -19.584 -1.072 7.149 1.00 94.69 174 ARG A O 1
ATOM 1312 N N . ILE A 1 175 ? -20.316 -2.941 8.149 1.00 94.19 175 ILE A N 1
ATOM 1313 C CA . ILE A 1 175 ? -19.911 -3.842 7.064 1.00 94.19 175 ILE A CA 1
ATOM 1314 C C . ILE A 1 175 ? -20.922 -3.695 5.926 1.00 94.19 175 ILE A C 1
ATOM 1316 O O . ILE A 1 175 ? -22.119 -3.563 6.186 1.00 94.19 175 ILE A O 1
ATOM 1320 N N . ILE A 1 176 ? -20.451 -3.701 4.677 1.00 93.31 176 ILE A N 1
ATOM 1321 C CA . ILE A 1 176 ? -21.326 -3.610 3.503 1.00 93.31 176 ILE A CA 1
ATOM 1322 C C . ILE A 1 176 ? -22.392 -4.709 3.566 1.00 93.31 176 ILE A C 1
ATOM 1324 O O . ILE A 1 176 ? -22.082 -5.896 3.653 1.00 93.31 176 ILE A O 1
ATOM 1328 N N . GLY A 1 177 ? -23.659 -4.300 3.495 1.00 91.00 177 GLY A N 1
ATOM 1329 C CA . GLY A 1 177 ? -24.806 -5.211 3.543 1.00 91.00 177 GLY A CA 1
ATOM 1330 C C . GLY A 1 177 ? -25.304 -5.539 4.954 1.00 91.00 177 GLY A C 1
ATOM 1331 O O . GLY A 1 177 ? -26.357 -6.161 5.088 1.00 91.00 177 GLY A O 1
ATOM 1332 N N . GLU A 1 178 ? -24.620 -5.083 6.007 1.00 91.81 178 GLU A N 1
ATOM 1333 C CA . GLU A 1 178 ? -25.079 -5.225 7.388 1.00 91.81 178 GLU A CA 1
ATOM 1334 C C . GLU A 1 178 ? -25.785 -3.958 7.886 1.00 91.81 178 GLU A C 1
ATOM 1336 O O . GLU A 1 178 ? -25.314 -2.832 7.734 1.00 91.81 178 GLU A O 1
ATOM 1341 N N . ALA A 1 179 ? -26.929 -4.132 8.556 1.00 87.50 179 ALA A N 1
ATOM 1342 C CA . ALA A 1 179 ? -27.708 -3.005 9.072 1.00 87.50 179 ALA A CA 1
ATOM 1343 C C . ALA A 1 179 ? -27.062 -2.323 10.292 1.00 87.50 179 ALA A C 1
ATOM 1345 O O . ALA A 1 179 ? -27.341 -1.156 10.576 1.00 87.50 179 ALA A O 1
ATOM 1346 N N . ARG A 1 180 ? -26.232 -3.050 11.050 1.00 89.38 180 ARG A N 1
ATOM 1347 C CA . ARG A 1 180 ? -25.615 -2.566 12.291 1.00 89.38 180 ARG A CA 1
ATOM 1348 C C . ARG A 1 180 ? -24.093 -2.555 12.164 1.00 89.38 180 ARG A C 1
ATOM 1350 O O . ARG A 1 180 ? -23.544 -3.431 11.506 1.00 89.38 180 ARG A O 1
ATOM 1357 N N . PRO A 1 181 ? -23.401 -1.602 12.812 1.00 89.31 181 PRO A N 1
ATOM 1358 C CA . PRO A 1 181 ? -21.952 -1.633 12.899 1.00 89.31 181 PRO A CA 1
ATOM 1359 C C . PRO A 1 181 ? -21.460 -2.913 13.570 1.00 89.31 181 PRO A C 1
ATOM 1361 O O . PRO A 1 181 ? -21.966 -3.304 14.625 1.00 89.31 181 PRO A O 1
ATOM 1364 N N . ALA A 1 182 ? -20.433 -3.509 12.983 1.00 90.00 182 ALA A N 1
ATOM 1365 C CA . ALA A 1 182 ? -19.742 -4.662 13.516 1.00 90.00 182 ALA A CA 1
ATOM 1366 C C . ALA A 1 182 ? -18.328 -4.272 13.951 1.00 90.00 182 ALA A C 1
ATOM 1368 O O . ALA A 1 182 ? -17.741 -3.276 13.513 1.00 90.00 182 ALA A O 1
ATOM 1369 N N . ARG A 1 183 ? -17.786 -5.074 14.859 1.00 88.44 183 ARG A N 1
ATOM 1370 C CA . ARG A 1 183 ? -16.408 -4.947 15.326 1.00 88.44 183 ARG A CA 1
ATOM 1371 C C . ARG A 1 183 ? -15.540 -5.865 14.487 1.00 88.44 183 ARG A C 1
ATOM 1373 O O . ARG A 1 183 ? -15.911 -7.015 14.270 1.00 88.44 183 ARG A O 1
ATOM 1380 N N . SER A 1 184 ? -14.372 -5.382 14.088 1.00 87.62 184 SER A N 1
ATOM 1381 C CA . SER A 1 184 ? -13.335 -6.222 13.507 1.00 87.62 184 SER A CA 1
ATOM 1382 C C . SER A 1 184 ? -12.075 -6.166 14.355 1.00 87.62 184 SER A C 1
ATOM 1384 O O . SER A 1 184 ? -11.610 -5.092 14.750 1.00 87.62 184 SER A O 1
ATOM 1386 N N . TYR A 1 185 ? -11.522 -7.347 14.622 1.00 82.94 185 TYR A N 1
ATOM 1387 C CA . TYR A 1 185 ? -10.187 -7.502 15.169 1.00 82.94 185 TYR A CA 1
ATOM 1388 C C . TYR A 1 185 ? -9.274 -8.032 14.060 1.00 82.94 185 TYR A C 1
ATOM 1390 O O . TYR A 1 185 ? -9.248 -9.237 13.805 1.00 82.94 185 TYR A O 1
ATOM 1398 N N . PRO A 1 186 ? -8.528 -7.150 13.384 1.00 72.38 186 PRO A N 1
ATOM 1399 C CA . PRO A 1 186 ? -7.664 -7.536 12.282 1.00 72.38 186 PRO A CA 1
ATOM 1400 C C . PRO A 1 186 ? -6.343 -8.148 12.773 1.00 72.38 186 PRO A C 1
ATOM 1402 O O . PRO A 1 186 ? -5.429 -8.272 11.984 1.00 72.38 186 PRO A O 1
ATOM 1405 N N . GLY A 1 187 ? -6.183 -8.508 14.049 1.00 80.69 187 GLY A N 1
ATOM 1406 C CA . GLY A 1 187 ? -4.919 -9.067 14.533 1.00 80.69 187 GLY A CA 1
ATOM 1407 C C . GLY A 1 187 ? -3.778 -8.047 14.584 1.00 80.69 187 GLY A C 1
ATOM 1408 O O . GLY A 1 187 ? -4.000 -6.836 14.679 1.00 80.69 187 GLY A O 1
ATOM 1409 N N . GLU A 1 188 ? -2.545 -8.553 14.585 1.00 87.25 188 GLU A N 1
ATOM 1410 C CA . GLU A 1 188 ? -1.335 -7.730 14.634 1.00 87.25 188 GLU A CA 1
ATOM 1411 C C . GLU A 1 188 ? -0.720 -7.587 13.245 1.00 87.25 188 GLU A C 1
ATOM 1413 O O . GLU A 1 188 ? -0.527 -8.564 12.520 1.00 87.25 188 GLU A O 1
ATOM 1418 N N . VAL A 1 189 ? -0.416 -6.345 12.878 1.00 92.31 189 VAL A N 1
ATOM 1419 C CA . VAL A 1 189 ? 0.276 -6.022 11.637 1.00 92.31 189 VAL A CA 1
ATOM 1420 C C . VAL A 1 189 ? 1.773 -6.181 11.895 1.00 92.31 189 VAL A C 1
ATOM 1422 O O . VAL A 1 189 ? 2.282 -5.561 12.836 1.00 92.31 189 VAL A O 1
ATOM 1425 N N . PRO A 1 190 ? 2.492 -6.978 11.087 1.00 93.56 190 PRO A N 1
ATOM 1426 C CA . PRO A 1 190 ? 3.932 -7.095 11.228 1.00 93.56 190 PRO A CA 1
ATOM 1427 C C . PRO A 1 190 ? 4.590 -5.775 10.805 1.00 93.56 190 PRO A C 1
ATOM 1429 O O . PRO A 1 190 ? 4.148 -5.130 9.858 1.00 93.56 190 PRO A O 1
ATOM 1432 N N . ASP A 1 191 ? 5.645 -5.363 11.500 1.00 94.62 191 ASP A N 1
ATOM 1433 C CA . ASP A 1 191 ? 6.418 -4.149 11.197 1.00 94.62 191 ASP A CA 1
ATOM 1434 C C . ASP A 1 191 ? 7.555 -4.399 10.184 1.00 94.62 191 ASP A C 1
ATOM 1436 O O . ASP A 1 191 ? 8.298 -3.483 9.819 1.00 94.62 191 ASP A O 1
ATOM 1440 N N . ALA A 1 192 ? 7.694 -5.650 9.739 1.00 93.31 192 ALA A N 1
ATOM 1441 C CA . ALA A 1 192 ? 8.663 -6.142 8.773 1.00 93.31 192 ALA A CA 1
ATOM 1442 C C . ALA A 1 192 ? 8.066 -7.258 7.908 1.00 93.31 192 ALA A C 1
ATOM 1444 O O . ALA A 1 192 ? 7.043 -7.832 8.283 1.00 93.31 192 ALA A O 1
ATOM 1445 N N . PRO A 1 193 ? 8.667 -7.565 6.739 1.00 92.19 193 PRO A N 1
ATOM 1446 C CA . PRO A 1 193 ? 8.194 -8.655 5.898 1.00 92.19 193 PRO A CA 1
ATOM 1447 C C . PRO A 1 193 ? 8.031 -9.948 6.721 1.00 92.19 193 PRO A C 1
ATOM 1449 O O . PRO A 1 193 ? 8.999 -10.383 7.347 1.00 92.19 193 PRO A O 1
ATOM 1452 N N . PRO A 1 194 ? 6.821 -10.531 6.765 1.00 91.56 194 PRO A N 1
ATOM 1453 C CA . PRO A 1 194 ? 6.513 -11.645 7.652 1.00 91.56 194 PRO A CA 1
ATOM 1454 C C . PRO A 1 194 ? 7.282 -12.916 7.283 1.00 91.56 194 PRO A C 1
ATOM 1456 O O . PRO A 1 194 ? 7.445 -13.250 6.105 1.00 91.56 194 PRO A O 1
ATOM 1459 N N . ASP A 1 195 ? 7.704 -13.654 8.306 1.00 90.81 195 ASP A N 1
ATOM 1460 C CA . ASP A 1 195 ? 8.361 -14.950 8.167 1.00 90.81 195 ASP A CA 1
ATOM 1461 C C . ASP A 1 195 ? 7.356 -16.093 7.930 1.00 90.81 195 ASP A C 1
ATOM 1463 O O . ASP A 1 195 ? 6.148 -15.893 7.812 1.00 90.81 195 ASP A O 1
ATOM 1467 N N . ALA A 1 196 ? 7.852 -17.330 7.840 1.00 89.56 196 ALA A N 1
ATOM 1468 C CA . ALA A 1 196 ? 6.995 -18.498 7.645 1.00 89.56 196 ALA A CA 1
ATOM 1469 C C . ALA A 1 196 ? 6.042 -18.764 8.826 1.00 89.56 196 ALA A C 1
ATOM 1471 O O . ALA A 1 196 ? 4.991 -19.364 8.604 1.00 89.56 196 ALA A O 1
ATOM 1472 N N . ALA A 1 197 ? 6.393 -18.345 10.047 1.00 89.12 197 ALA A N 1
ATOM 1473 C CA . ALA A 1 197 ? 5.589 -18.571 11.243 1.00 89.12 197 ALA A CA 1
ATOM 1474 C C . ALA A 1 197 ? 4.348 -17.673 11.262 1.00 89.12 197 ALA A C 1
ATOM 1476 O O . ALA A 1 197 ? 3.261 -18.152 11.578 1.00 89.12 197 ALA A O 1
ATOM 1477 N N . PHE A 1 198 ? 4.473 -16.417 10.819 1.00 89.06 198 PHE A N 1
ATOM 1478 C CA . PHE A 1 198 ? 3.340 -15.498 10.670 1.00 89.06 198 PHE A CA 1
ATOM 1479 C C . PHE A 1 198 ? 2.187 -16.115 9.861 1.00 89.06 198 PHE A C 1
ATOM 1481 O O . PHE A 1 198 ? 1.021 -16.005 10.232 1.00 89.06 198 PHE A O 1
ATOM 1488 N N . TRP A 1 199 ? 2.514 -16.830 8.781 1.00 88.75 199 TRP A N 1
ATOM 1489 C CA . TRP A 1 199 ? 1.526 -17.430 7.881 1.00 88.75 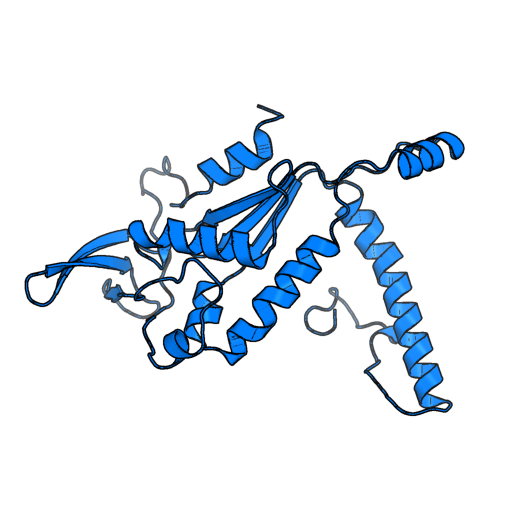199 TRP A CA 1
ATOM 1490 C C . TRP A 1 199 ? 0.863 -18.706 8.416 1.00 88.75 199 TRP A C 1
ATOM 1492 O O . TRP A 1 199 ? -0.094 -19.182 7.807 1.00 88.75 199 TRP A O 1
ATOM 1502 N N . GLN A 1 200 ? 1.343 -19.272 9.528 1.00 85.00 200 GLN A N 1
ATOM 1503 C CA . GLN A 1 200 ? 0.735 -20.464 10.140 1.00 85.00 200 GLN A CA 1
ATOM 1504 C C . GLN A 1 200 ? -0.596 -20.149 10.824 1.00 85.00 200 GLN A C 1
ATOM 1506 O O . GLN A 1 200 ? -1.376 -21.057 11.115 1.00 85.00 200 GLN A O 1
ATOM 1511 N N . HIS A 1 201 ? -0.883 -18.868 11.051 1.00 75.31 201 HIS A N 1
ATOM 1512 C CA . HIS A 1 201 ? -2.101 -18.436 11.699 1.00 75.31 201 HIS A CA 1
ATOM 1513 C C . HIS A 1 201 ? -2.844 -17.395 10.862 1.00 75.31 201 HIS A C 1
ATOM 1515 O O . HIS A 1 201 ? -2.271 -16.434 10.355 1.00 75.31 201 HIS A O 1
ATOM 1521 N N . ARG A 1 202 ? -4.162 -17.564 10.737 1.00 64.19 202 ARG A N 1
ATOM 1522 C CA . ARG A 1 202 ? -5.023 -16.619 10.024 1.00 64.19 202 ARG A CA 1
ATOM 1523 C C . ARG A 1 202 ? -5.551 -15.585 11.013 1.00 64.19 202 ARG A C 1
ATOM 1525 O O . ARG A 1 202 ? -6.498 -15.877 11.733 1.00 64.19 202 ARG A O 1
ATOM 1532 N N . PHE A 1 203 ? -4.937 -14.403 11.063 1.00 61.50 203 PHE A N 1
ATOM 1533 C CA . PHE A 1 203 ? -5.245 -13.424 12.118 1.00 61.50 203 PHE A CA 1
ATOM 1534 C C . PHE A 1 203 ? -5.904 -12.115 11.693 1.00 61.50 203 PHE A C 1
ATOM 1536 O O . PHE A 1 203 ? -6.286 -11.348 12.568 1.00 61.50 203 PHE A O 1
ATOM 1543 N N . LEU A 1 204 ? -6.132 -11.861 10.408 1.00 70.56 204 LEU A N 1
ATOM 1544 C CA . LEU A 1 204 ? -6.769 -10.615 9.985 1.00 70.56 204 LEU A CA 1
ATOM 1545 C C . LEU A 1 204 ? -8.175 -10.897 9.460 1.00 70.56 204 LEU A C 1
ATOM 1547 O O . LEU A 1 204 ? -8.301 -11.493 8.399 1.00 70.56 204 LEU A O 1
ATOM 1551 N N . ALA A 1 205 ? -9.232 -10.481 10.158 1.00 76.06 205 ALA A N 1
ATOM 1552 C CA . ALA A 1 205 ? -10.529 -10.269 9.519 1.00 76.06 205 ALA A CA 1
ATOM 1553 C C . ALA A 1 205 ? -10.531 -8.853 8.928 1.00 76.06 205 ALA A C 1
ATOM 1555 O O . ALA A 1 205 ? -10.398 -7.870 9.656 1.00 76.06 205 ALA A O 1
ATOM 1556 N N . LEU A 1 206 ? -10.646 -8.745 7.607 1.00 86.56 206 LEU A N 1
ATOM 1557 C CA . LEU A 1 206 ? -10.642 -7.472 6.885 1.00 86.56 206 LEU A CA 1
ATOM 1558 C C . LEU A 1 206 ? -11.930 -7.368 6.064 1.00 86.56 206 LEU A C 1
ATOM 1560 O O . LEU A 1 206 ? -11.903 -7.626 4.865 1.00 86.56 206 LEU A O 1
ATOM 1564 N N . PRO A 1 207 ? -13.071 -7.080 6.715 1.00 90.50 207 PRO A N 1
ATOM 1565 C CA . PRO A 1 207 ? -14.322 -6.882 6.002 1.00 90.50 207 PRO A CA 1
ATOM 1566 C C . PRO A 1 207 ? -14.294 -5.561 5.226 1.00 90.50 207 PRO A C 1
ATOM 1568 O O . PRO A 1 207 ? -13.558 -4.630 5.569 1.00 90.50 207 PRO A O 1
ATOM 1571 N N . ASP A 1 208 ? -15.144 -5.474 4.209 1.00 92.62 208 ASP A N 1
ATOM 1572 C CA . ASP A 1 208 ? -15.391 -4.226 3.503 1.00 92.62 208 ASP A CA 1
ATOM 1573 C C . ASP A 1 208 ? -16.387 -3.382 4.300 1.00 92.62 208 ASP A C 1
ATOM 1575 O O . ASP A 1 208 ? -17.534 -3.780 4.528 1.00 92.62 208 ASP A O 1
ATOM 1579 N N . PHE A 1 209 ? -15.929 -2.218 4.754 1.00 94.62 209 PHE A N 1
ATOM 1580 C CA . PHE A 1 209 ? -16.733 -1.278 5.521 1.00 94.62 209 PHE A CA 1
ATOM 1581 C C . PHE A 1 209 ? -17.329 -0.192 4.626 1.00 94.62 209 PHE A C 1
ATOM 1583 O O . PHE A 1 209 ? -16.710 0.280 3.673 1.00 94.62 209 PHE A O 1
ATOM 1590 N N . GLU A 1 210 ? -18.522 0.257 4.984 1.00 95.00 210 GLU A N 1
ATOM 1591 C CA . GLU A 1 210 ? -19.121 1.458 4.433 1.00 95.00 210 GLU A CA 1
ATOM 1592 C C . GLU A 1 210 ? -18.421 2.718 4.976 1.00 95.00 210 GLU A C 1
ATOM 1594 O O . GLU A 1 210 ? -18.062 2.757 6.157 1.00 95.00 210 GLU A O 1
ATOM 1599 N N . PRO A 1 211 ? -18.263 3.775 4.156 1.00 93.94 211 PRO A N 1
ATOM 1600 C CA . PRO A 1 211 ? -17.683 5.040 4.597 1.00 93.94 211 PRO A CA 1
ATOM 1601 C C . PRO A 1 211 ? -18.411 5.652 5.795 1.00 93.94 211 PRO A C 1
ATOM 1603 O O . PRO A 1 211 ? -19.646 5.630 5.870 1.00 93.94 211 PRO A O 1
ATOM 1606 N N . LEU A 1 212 ? -17.655 6.282 6.700 1.00 90.88 212 LEU A N 1
ATOM 1607 C CA . LEU A 1 212 ? -18.255 7.123 7.730 1.00 90.88 212 LEU A CA 1
ATOM 1608 C C . LEU A 1 212 ? -18.942 8.316 7.066 1.00 90.88 212 LEU A C 1
ATOM 1610 O O . LEU A 1 212 ? -18.402 8.942 6.150 1.00 90.88 212 LEU A O 1
ATOM 1614 N N . ARG A 1 213 ? -20.148 8.638 7.537 1.00 84.00 213 ARG A N 1
ATOM 1615 C CA . ARG A 1 213 ? -20.879 9.796 7.026 1.00 84.00 213 ARG A CA 1
ATOM 1616 C C . ARG A 1 213 ? -20.143 11.077 7.433 1.00 84.00 213 ARG A C 1
ATOM 1618 O O . ARG A 1 213 ? -19.776 11.199 8.604 1.00 84.00 213 ARG A O 1
ATOM 1625 N N . PRO A 1 214 ? -19.942 12.027 6.505 1.00 84.00 214 PRO A N 1
ATOM 1626 C CA . PRO A 1 214 ? -19.513 13.367 6.872 1.00 84.00 214 PRO A CA 1
ATOM 1627 C C . PRO A 1 214 ? -20.508 13.997 7.862 1.00 84.00 214 PRO A C 1
ATOM 1629 O O . PRO A 1 214 ? -21.689 13.630 7.846 1.00 84.00 214 PRO A O 1
ATOM 1632 N N . PRO A 1 215 ? -20.066 14.945 8.703 1.00 80.50 215 PRO A N 1
ATOM 1633 C CA . PRO A 1 215 ? -20.964 15.724 9.550 1.00 80.50 215 PRO A CA 1
ATOM 1634 C C . PRO A 1 215 ? -22.088 16.387 8.739 1.00 80.50 215 PRO A C 1
ATOM 1636 O O . PRO A 1 215 ? -21.852 16.937 7.664 1.00 80.50 215 PRO A O 1
ATOM 1639 N N . GLU A 1 216 ? -23.318 16.345 9.258 1.00 82.69 216 GLU A N 1
ATOM 1640 C CA . GLU A 1 216 ? -24.509 16.868 8.564 1.00 82.69 216 GLU A CA 1
ATOM 1641 C C . GLU A 1 216 ? -24.529 18.401 8.459 1.00 82.69 216 GLU A C 1
ATOM 1643 O O . GLU A 1 216 ? -25.266 18.963 7.653 1.00 82.69 216 GLU A O 1
ATOM 1648 N N . ASP A 1 217 ? -23.693 19.089 9.238 1.00 84.44 217 ASP A N 1
ATOM 1649 C CA . ASP A 1 217 ? -23.589 20.549 9.253 1.00 84.44 217 ASP A CA 1
ATOM 1650 C C . ASP A 1 217 ? -22.924 21.141 7.996 1.00 84.44 217 ASP A C 1
ATOM 1652 O O . ASP A 1 217 ? -22.848 22.365 7.859 1.00 84.44 217 ASP A O 1
ATOM 1656 N N . GLY A 1 218 ? -22.424 20.288 7.092 1.00 76.06 218 GLY A N 1
ATOM 1657 C CA . GLY A 1 218 ? -21.750 20.674 5.852 1.00 76.06 218 GLY A CA 1
ATOM 1658 C C . GLY A 1 218 ? -20.419 21.404 6.060 1.00 76.06 218 GLY A C 1
ATOM 1659 O O . GLY A 1 218 ? -19.822 21.874 5.093 1.00 76.06 218 GLY A O 1
ATOM 1660 N N . ARG A 1 219 ? -19.951 21.520 7.308 1.00 76.50 219 ARG A N 1
ATOM 1661 C CA . ARG A 1 219 ? -18.687 22.174 7.679 1.00 76.50 219 ARG A CA 1
ATOM 1662 C C . ARG A 1 219 ? -17.560 21.161 7.862 1.00 76.50 219 ARG A C 1
ATOM 1664 O O . ARG A 1 219 ? -16.393 21.547 7.865 1.00 76.50 219 ARG A O 1
ATOM 1671 N N . GLY A 1 220 ? -17.896 19.879 7.995 1.00 76.62 220 GLY A N 1
ATOM 1672 C CA . GLY A 1 220 ? -16.937 18.781 8.033 1.00 76.62 220 GLY A CA 1
ATOM 1673 C C . GLY A 1 220 ? -16.549 18.265 6.646 1.00 76.62 220 GLY A C 1
ATOM 1674 O O . GLY A 1 220 ? -17.397 18.048 5.784 1.00 76.62 220 GLY A O 1
ATOM 1675 N N . GLY A 1 221 ? -15.252 18.021 6.446 1.00 85.44 221 GLY A N 1
ATOM 1676 C CA . GLY A 1 221 ? -14.753 17.272 5.293 1.00 85.44 221 GLY A CA 1
ATOM 1677 C C . GLY A 1 221 ? -15.005 15.766 5.416 1.00 85.44 221 GLY A C 1
ATOM 1678 O O . GLY A 1 221 ? -15.476 15.272 6.443 1.00 85.44 221 GLY A O 1
ATOM 1679 N N . VAL A 1 222 ? -14.644 15.021 4.368 1.00 90.50 222 VAL A N 1
ATOM 1680 C CA . VAL A 1 222 ? -14.653 13.553 4.406 1.00 90.50 222 VAL A CA 1
ATOM 1681 C C . VAL A 1 222 ? -13.704 13.076 5.516 1.00 90.50 222 VAL A C 1
ATOM 1683 O O . VAL A 1 222 ? -12.537 13.481 5.516 1.00 90.50 222 VAL A O 1
ATOM 1686 N N . PRO A 1 223 ? -14.166 12.236 6.462 1.00 93.06 223 PRO A N 1
ATOM 1687 C CA . PRO A 1 223 ? -13.304 11.678 7.496 1.00 93.06 223 PRO A CA 1
ATOM 1688 C C . PRO A 1 223 ? -12.093 10.967 6.881 1.00 93.06 223 PRO A C 1
ATOM 1690 O O . PRO A 1 223 ? -12.249 10.159 5.970 1.00 93.06 223 PRO A O 1
ATOM 1693 N N . GLN A 1 224 ? -10.894 11.254 7.385 1.00 94.50 224 GLN A N 1
ATOM 1694 C CA . GLN A 1 224 ? -9.626 10.735 6.861 1.00 94.50 224 GLN A CA 1
ATOM 1695 C C . GLN A 1 224 ? -8.666 10.365 7.997 1.00 94.50 224 GLN A C 1
ATOM 1697 O O . GLN A 1 224 ? -8.889 10.742 9.151 1.00 94.50 224 GLN A O 1
ATOM 1702 N N . LEU A 1 225 ? -7.601 9.632 7.671 1.00 95.88 225 LEU A N 1
ATOM 1703 C CA . LEU A 1 225 ? -6.471 9.382 8.567 1.00 95.88 225 LEU A CA 1
ATOM 1704 C C . LEU A 1 225 ? -5.137 9.593 7.850 1.00 95.88 225 LEU A C 1
ATOM 1706 O O . LEU A 1 225 ? -4.910 9.009 6.790 1.00 95.88 225 LEU A O 1
ATOM 1710 N N . GLY A 1 226 ? -4.229 10.344 8.478 1.00 95.19 226 GLY A N 1
ATOM 1711 C CA . GLY A 1 226 ? -2.831 10.480 8.057 1.00 95.19 226 GLY A CA 1
ATOM 1712 C C . GLY A 1 226 ? -2.596 11.309 6.791 1.00 95.19 226 GLY A C 1
ATOM 1713 O O . GLY A 1 226 ? -1.444 11.443 6.375 1.00 95.19 226 GLY A O 1
ATOM 1714 N N . LEU A 1 227 ? -3.642 11.873 6.167 1.00 95.94 227 LEU A N 1
ATOM 1715 C CA . LEU A 1 227 ? -3.476 12.740 4.994 1.00 95.94 227 LEU A CA 1
ATOM 1716 C C . LEU A 1 227 ? -2.806 14.068 5.346 1.00 95.94 227 LEU A C 1
ATOM 1718 O O . LEU A 1 227 ? -2.088 14.619 4.525 1.00 95.94 227 LEU A O 1
ATOM 1722 N N . ASP A 1 228 ? -3.016 14.569 6.557 1.00 94.69 228 ASP A N 1
ATOM 1723 C CA . ASP A 1 228 ? -2.368 15.767 7.090 1.00 94.69 228 ASP A CA 1
ATOM 1724 C C . ASP A 1 228 ? -0.841 15.622 7.114 1.00 94.69 228 ASP A C 1
ATOM 1726 O O . ASP A 1 228 ? -0.124 16.442 6.544 1.00 94.69 228 ASP A O 1
ATOM 1730 N N . SER A 1 229 ? -0.347 14.528 7.692 1.00 94.88 229 SER A N 1
ATOM 1731 C CA . SER A 1 229 ? 1.081 14.210 7.760 1.00 94.88 229 SER A CA 1
ATOM 1732 C C . SER A 1 229 ? 1.667 13.937 6.372 1.00 94.88 229 SER A C 1
ATOM 1734 O O . SER A 1 229 ? 2.776 14.374 6.064 1.00 94.88 229 SER A O 1
ATOM 1736 N N . LEU A 1 230 ? 0.908 13.248 5.512 1.00 96.06 230 LEU A N 1
ATOM 1737 C CA . LEU A 1 230 ? 1.281 13.003 4.120 1.00 96.06 230 LEU A CA 1
ATOM 1738 C C . LEU A 1 230 ? 1.430 14.315 3.335 1.00 96.06 230 LEU A C 1
ATOM 1740 O O . LEU A 1 230 ? 2.437 14.519 2.659 1.00 96.06 2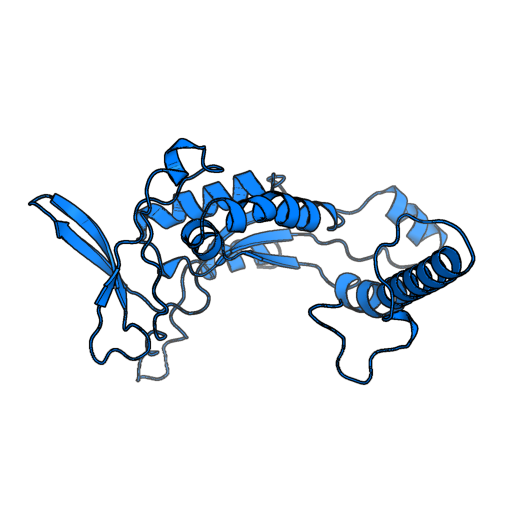30 LEU A O 1
ATOM 1744 N N . LEU A 1 231 ? 0.443 15.209 3.428 1.00 95.06 231 LEU A N 1
ATOM 1745 C CA . LEU A 1 231 ? 0.453 16.502 2.746 1.00 95.06 231 LEU A CA 1
ATOM 1746 C C . LEU A 1 231 ? 1.559 17.403 3.286 1.00 95.06 231 LEU A C 1
ATOM 1748 O O . LEU A 1 231 ? 2.276 18.001 2.489 1.00 95.06 231 LEU A O 1
ATOM 1752 N N . ALA A 1 232 ? 1.750 17.442 4.607 1.00 94.81 232 ALA A N 1
ATOM 1753 C CA . ALA A 1 232 ? 2.850 18.171 5.224 1.00 94.81 232 ALA A CA 1
ATOM 1754 C C . ALA A 1 232 ? 4.199 17.713 4.654 1.00 94.81 232 ALA A C 1
ATOM 1756 O O . ALA A 1 232 ? 5.005 18.547 4.263 1.00 94.81 232 ALA A O 1
ATOM 1757 N N . PHE A 1 233 ? 4.428 16.403 4.510 1.00 93.50 233 PHE A N 1
ATOM 1758 C CA . PHE A 1 233 ? 5.648 15.894 3.882 1.00 93.50 233 PHE A CA 1
ATOM 1759 C C . PHE A 1 233 ? 5.774 16.296 2.408 1.00 93.50 233 PHE A C 1
ATOM 1761 O O . PHE A 1 233 ? 6.847 16.730 1.989 1.00 93.50 233 PHE A O 1
ATOM 1768 N N . LEU A 1 234 ? 4.709 16.138 1.617 1.00 92.12 234 LEU A N 1
ATOM 1769 C CA . LEU A 1 234 ? 4.730 16.422 0.179 1.00 92.12 234 LEU A CA 1
ATOM 1770 C C . LEU A 1 234 ? 4.910 17.913 -0.123 1.00 92.12 234 LEU A C 1
ATOM 1772 O O . LEU A 1 234 ? 5.492 18.250 -1.152 1.00 92.12 234 LEU A O 1
ATOM 1776 N N . LEU A 1 235 ? 4.421 18.788 0.754 1.00 91.81 235 LEU A N 1
ATOM 1777 C CA . LEU A 1 235 ? 4.376 20.235 0.543 1.00 91.81 235 LEU A CA 1
ATOM 1778 C C . LEU A 1 235 ? 5.360 21.017 1.425 1.00 91.81 235 LEU A C 1
ATOM 1780 O O . LEU A 1 235 ? 5.394 22.238 1.331 1.00 91.81 235 LEU A O 1
ATOM 1784 N N . ALA A 1 236 ? 6.176 20.345 2.245 1.00 89.69 236 ALA A N 1
ATOM 1785 C CA . ALA A 1 236 ? 7.067 20.978 3.226 1.00 89.69 236 ALA A CA 1
ATOM 1786 C C . ALA A 1 236 ? 8.038 22.026 2.655 1.00 89.69 236 ALA A C 1
ATOM 1788 O O . ALA A 1 236 ? 8.532 22.856 3.402 1.00 89.69 236 ALA A O 1
ATOM 1789 N N . ASP A 1 237 ? 8.379 21.954 1.369 1.00 85.06 237 ASP A N 1
ATOM 1790 C CA . ASP A 1 237 ? 9.276 22.902 0.695 1.00 85.06 237 ASP A CA 1
ATOM 1791 C C . ASP A 1 237 ? 8.546 24.030 -0.056 1.00 85.06 237 ASP A C 1
ATOM 1793 O O . ASP A 1 237 ? 9.202 24.885 -0.645 1.00 85.06 237 ASP A O 1
ATOM 1797 N N . ILE A 1 238 ? 7.209 24.017 -0.067 1.00 85.00 238 ILE A N 1
ATOM 1798 C CA . ILE A 1 238 ? 6.362 24.997 -0.771 1.00 85.00 238 ILE A CA 1
ATOM 1799 C C . ILE A 1 238 ? 5.504 25.819 0.215 1.00 85.00 238 ILE A C 1
ATOM 1801 O O . ILE A 1 238 ? 5.035 26.899 -0.144 1.00 85.00 238 ILE A O 1
ATOM 1805 N N . LEU A 1 239 ? 5.300 25.318 1.437 1.00 76.31 239 LEU A N 1
ATOM 1806 C CA . LEU A 1 239 ? 4.608 25.997 2.542 1.00 76.31 239 LEU A CA 1
ATOM 1807 C C . LEU A 1 239 ? 5.593 26.782 3.414 1.00 76.31 239 LEU A C 1
ATOM 1809 O O . LEU A 1 239 ? 5.200 27.880 3.865 1.00 76.31 239 LEU A O 1
#